Protein AF-A0A6V8LDQ4-F1 (afdb_monomer)

InterPro domains:
  IPR057746 Outer membrane channel protein CpnT-like, N-terminal domain [PF25547] (2-147)

Secondary structure (DSSP, 8-state):
-PPPPPP-TTSHHHHHHHH-SS--S--S-HHHHHHHHHHHHHHHHHHHHHHHHHHHHHHHHHHH--SHHHHHHHHHHHHHHHHHHHHHHHHHHHHHHHHHHHHHHHHHHHHHHHHHHHHHHHHHHHHTSTTHHHHHHHHHHHHHHHHHHHHHHHHHHHHTSSHHHHHHHHHHHHHHHHHHH-THHHHHHHHHHHHHHHHHHHTTTT----HHHHHHHHHHHHTTPPP-

Solvent-accessible surface area (backbone atoms only — not comparable to full-atom values): 12572 Å² total; per-residue (Å²): 128,88,75,86,71,72,89,54,95,71,53,53,56,63,47,19,58,73,63,35,97,60,90,72,66,79,89,71,55,44,68,61,33,42,52,50,16,50,51,31,39,52,51,17,49,55,40,40,62,52,22,60,61,43,45,57,48,28,60,49,37,43,72,78,33,74,50,74,65,30,47,51,53,25,51,54,42,43,51,53,28,50,51,30,47,52,51,19,52,51,31,37,56,49,15,52,51,37,39,52,51,23,50,50,49,51,52,49,54,50,51,52,43,50,55,47,60,67,44,39,61,56,43,52,58,35,51,74,39,94,78,17,61,63,58,37,52,53,49,29,40,53,50,30,52,54,50,41,53,53,50,53,56,47,55,55,47,65,74,67,42,89,45,82,73,47,50,58,50,51,54,46,53,53,47,58,53,25,73,75,73,43,79,74,56,53,65,52,54,52,46,56,65,45,43,76,68,42,60,83,67,42,72,83,71,80,62,90,75,48,72,63,58,53,48,50,52,41,52,41,61,75,67,60,64,82,78,131

Structure (mmCIF, N/CA/C/O backbone):
data_AF-A0A6V8LDQ4-F1
#
_entry.id   AF-A0A6V8LDQ4-F1
#
loop_
_atom_site.group_PDB
_atom_site.id
_atom_site.type_symbol
_atom_site.label_atom_id
_atom_site.label_alt_id
_atom_site.label_comp_id
_atom_site.label_asym_id
_atom_site.label_entity_id
_atom_site.label_seq_id
_atom_site.pdbx_PDB_ins_code
_atom_site.Cartn_x
_atom_site.Cartn_y
_atom_site.Cartn_z
_atom_site.occupancy
_atom_site.B_iso_or_equiv
_atom_site.auth_seq_id
_atom_site.auth_comp_id
_atom_site.auth_asym_id
_atom_site.auth_atom_id
_atom_site.pdbx_PDB_model_num
ATOM 1 N N . MET A 1 1 ? -1.109 -13.386 -12.493 1.00 47.66 1 MET A N 1
ATOM 2 C CA . MET A 1 1 ? -1.078 -13.031 -13.929 1.00 47.66 1 MET A CA 1
ATOM 3 C C . MET A 1 1 ? 0.273 -12.408 -14.195 1.00 47.66 1 MET A C 1
ATOM 5 O O . MET A 1 1 ? 0.716 -11.651 -13.342 1.00 47.66 1 MET A O 1
ATOM 9 N N . ALA A 1 2 ? 0.923 -12.753 -15.308 1.00 60.41 2 ALA A N 1
ATOM 10 C CA . ALA A 1 2 ? 2.159 -12.085 -15.704 1.00 60.41 2 ALA A CA 1
ATOM 11 C C . ALA A 1 2 ? 1.871 -10.594 -15.919 1.00 60.41 2 ALA A C 1
ATOM 13 O O . ALA A 1 2 ? 0.861 -10.245 -16.534 1.00 60.41 2 ALA A O 1
ATOM 14 N N . ILE A 1 3 ? 2.716 -9.735 -15.359 1.00 68.06 3 ILE A N 1
ATOM 15 C CA . ILE A 1 3 ? 2.607 -8.290 -15.533 1.00 68.06 3 ILE A CA 1
ATOM 16 C C . ILE A 1 3 ? 3.137 -7.976 -16.933 1.00 68.06 3 ILE A C 1
ATOM 18 O O . ILE A 1 3 ? 4.260 -8.375 -17.237 1.00 68.06 3 ILE A O 1
ATOM 22 N N . PRO A 1 4 ? 2.355 -7.312 -17.799 1.00 74.00 4 PRO A N 1
ATOM 23 C CA . PRO A 1 4 ? 2.796 -7.033 -19.154 1.00 74.00 4 PRO A CA 1
ATOM 24 C C . PRO A 1 4 ? 3.989 -6.078 -19.126 1.00 74.00 4 PRO A C 1
ATOM 26 O O . PRO A 1 4 ? 3.895 -4.968 -18.609 1.00 74.00 4 PRO A O 1
ATOM 29 N N . GLU A 1 5 ? 5.105 -6.530 -19.684 1.00 79.62 5 GLU A N 1
ATOM 30 C CA . GLU A 1 5 ? 6.294 -5.715 -19.911 1.00 79.62 5 GLU A CA 1
ATOM 31 C C . GLU A 1 5 ? 6.075 -4.707 -21.056 1.00 79.62 5 GLU A C 1
ATOM 33 O O . GLU A 1 5 ? 5.134 -4.851 -21.851 1.00 79.62 5 GLU A O 1
ATOM 38 N N . PRO A 1 6 ? 6.935 -3.678 -21.177 1.00 75.69 6 PRO A N 1
ATOM 39 C CA . PRO A 1 6 ? 6.893 -2.738 -22.287 1.00 75.69 6 PRO A CA 1
ATOM 40 C C . PRO A 1 6 ? 6.980 -3.454 -23.636 1.00 75.69 6 PRO A C 1
ATOM 42 O O . PRO A 1 6 ? 7.774 -4.374 -23.829 1.00 75.69 6 PRO A O 1
ATOM 45 N N . VAL A 1 7 ? 6.187 -2.999 -24.608 1.00 74.81 7 VAL A N 1
ATOM 46 C CA . VAL A 1 7 ? 6.275 -3.513 -25.979 1.00 74.81 7 VAL A CA 1
ATOM 47 C C . VAL A 1 7 ? 7.635 -3.118 -26.558 1.00 74.81 7 VAL A C 1
ATOM 49 O O . VAL A 1 7 ? 7.925 -1.930 -26.692 1.00 74.81 7 VAL A O 1
ATOM 52 N N . ASP A 1 8 ? 8.448 -4.107 -26.932 1.00 72.00 8 ASP A N 1
ATOM 53 C CA . ASP A 1 8 ? 9.807 -3.895 -27.437 1.00 72.00 8 ASP A CA 1
ATOM 54 C C . ASP A 1 8 ? 9.983 -4.373 -28.885 1.00 72.00 8 ASP A C 1
ATOM 56 O O . ASP A 1 8 ? 10.578 -5.419 -29.148 1.00 72.00 8 ASP A O 1
ATOM 60 N N . PRO A 1 9 ? 9.490 -3.609 -29.872 1.00 72.69 9 PRO A N 1
ATOM 61 C CA . PRO A 1 9 ? 9.694 -3.944 -31.278 1.00 72.69 9 PRO A CA 1
ATOM 62 C C . PRO A 1 9 ? 11.158 -3.768 -31.724 1.00 72.69 9 PRO A C 1
ATOM 64 O O . PRO A 1 9 ? 11.519 -4.210 -32.812 1.00 72.69 9 PRO A O 1
ATOM 67 N N . SER A 1 10 ? 11.993 -3.104 -30.916 1.00 72.12 10 SER A N 1
ATOM 68 C CA . SER A 1 10 ? 13.385 -2.764 -31.233 1.00 72.12 10 SER A CA 1
ATOM 69 C C . SER A 1 10 ? 14.429 -3.719 -30.651 1.00 72.12 10 SER A C 1
ATOM 71 O O . SER A 1 10 ? 15.580 -3.665 -31.077 1.00 72.12 10 SER A O 1
ATOM 73 N N . GLY A 1 11 ? 14.064 -4.565 -29.685 1.00 81.00 11 GLY A N 1
ATOM 74 C CA . GLY A 1 11 ? 15.014 -5.345 -28.881 1.00 81.00 11 GLY A CA 1
ATOM 75 C C . GLY A 1 11 ? 15.775 -4.515 -27.833 1.00 81.00 11 GLY A C 1
ATOM 76 O O . GLY A 1 11 ? 16.751 -4.998 -27.260 1.00 81.00 11 GLY A O 1
ATOM 77 N N . LEU A 1 12 ? 15.371 -3.259 -27.608 1.00 80.75 12 LEU A N 1
ATOM 78 C CA . LEU A 1 12 ? 16.004 -2.339 -26.663 1.00 80.75 12 LEU A CA 1
ATOM 79 C C . LEU A 1 12 ? 15.735 -2.763 -25.217 1.00 80.75 12 LEU A C 1
ATOM 81 O O . LEU A 1 12 ? 16.653 -2.760 -24.405 1.00 80.75 12 LEU A O 1
ATOM 85 N N . TRP A 1 13 ? 14.494 -3.122 -24.893 1.00 85.19 13 TRP A N 1
ATOM 86 C CA . TRP A 1 13 ? 14.106 -3.549 -23.549 1.00 85.19 13 TRP A CA 1
ATOM 87 C C . TRP A 1 13 ? 14.815 -4.840 -23.156 1.00 85.19 13 TRP A C 1
ATOM 89 O O . TRP A 1 13 ? 15.426 -4.890 -22.092 1.00 85.19 13 TRP A O 1
ATOM 99 N N . ALA A 1 14 ? 14.831 -5.837 -24.047 1.00 84.06 14 ALA A N 1
ATOM 100 C CA . ALA A 1 14 ? 15.549 -7.087 -23.801 1.00 84.06 14 ALA A CA 1
ATOM 101 C C . ALA A 1 14 ? 17.040 -6.838 -23.509 1.00 84.06 14 ALA A C 1
ATOM 103 O O . ALA A 1 14 ? 17.605 -7.435 -22.596 1.00 84.06 14 ALA A O 1
ATOM 104 N N . LEU A 1 15 ? 17.663 -5.910 -24.244 1.00 81.19 15 LEU A N 1
ATOM 105 C CA . LEU A 1 15 ? 19.060 -5.543 -24.032 1.00 81.19 15 LEU A CA 1
ATOM 106 C C . LEU A 1 15 ? 19.274 -4.733 -22.742 1.00 81.19 15 LEU A C 1
ATOM 108 O O . LEU A 1 15 ? 20.305 -4.887 -22.096 1.00 81.19 15 LEU A O 1
ATOM 112 N N . ILE A 1 16 ? 18.328 -3.872 -22.353 1.00 81.62 16 ILE A N 1
ATOM 113 C CA . ILE A 1 16 ? 18.375 -3.160 -21.067 1.00 81.62 16 ILE A CA 1
ATOM 114 C C . ILE A 1 16 ? 18.335 -4.164 -19.917 1.00 81.62 16 ILE A C 1
ATOM 116 O O . ILE A 1 16 ? 19.183 -4.071 -19.035 1.00 81.62 16 ILE A O 1
ATOM 120 N N . VAL A 1 17 ? 17.401 -5.120 -19.953 1.00 82.31 17 VAL A N 1
ATOM 121 C CA . VAL A 1 17 ? 17.249 -6.154 -18.919 1.00 82.31 17 VAL A CA 1
ATOM 122 C C . VAL A 1 17 ? 18.517 -7.005 -18.811 1.00 82.31 17 VAL A C 1
ATOM 124 O O . VAL A 1 17 ? 19.055 -7.139 -17.717 1.00 82.31 17 VAL A O 1
ATOM 127 N N . ASP A 1 18 ? 19.047 -7.495 -19.937 1.00 81.25 18 ASP A N 1
ATOM 128 C CA . ASP A 1 18 ? 20.270 -8.318 -19.978 1.00 81.25 18 ASP A CA 1
ATOM 129 C C . ASP A 1 18 ? 21.515 -7.578 -19.457 1.00 81.25 18 ASP A C 1
ATOM 131 O O . ASP A 1 18 ? 22.379 -8.154 -18.797 1.00 81.25 18 ASP A O 1
ATOM 135 N N . LEU A 1 19 ? 21.614 -6.273 -19.728 1.00 76.12 19 LEU A N 1
ATOM 136 C CA . LEU A 1 19 ? 22.763 -5.458 -19.325 1.00 76.12 19 LEU A CA 1
ATOM 137 C C . LEU A 1 19 ? 22.612 -4.808 -17.947 1.00 76.12 19 LEU A C 1
ATOM 139 O O . LEU A 1 19 ? 23.580 -4.215 -17.453 1.00 76.12 19 LEU A O 1
ATOM 143 N N . SER A 1 20 ? 21.423 -4.863 -17.353 1.00 71.50 20 SER A N 1
ATOM 144 C CA . SER A 1 20 ? 21.150 -4.300 -16.037 1.00 71.50 20 SER A CA 1
ATOM 145 C C . SER A 1 20 ? 21.439 -5.309 -14.932 1.00 71.50 20 SER A C 1
ATOM 147 O O . SER A 1 20 ? 21.019 -6.455 -15.000 1.00 71.50 20 SER A O 1
ATOM 149 N N . ALA A 1 21 ? 22.137 -4.867 -13.886 1.00 62.59 21 ALA A N 1
ATOM 150 C CA . ALA A 1 21 ? 22.364 -5.665 -12.679 1.00 62.59 21 ALA A CA 1
ATOM 151 C C . ALA A 1 21 ? 21.197 -5.581 -11.675 1.00 62.59 21 ALA A C 1
ATOM 153 O O . ALA A 1 21 ? 21.274 -6.170 -10.604 1.00 62.59 21 ALA A O 1
ATOM 154 N N . HIS A 1 22 ? 20.147 -4.819 -11.996 1.00 60.28 22 HIS A N 1
ATOM 155 C CA . HIS A 1 22 ? 19.041 -4.505 -11.095 1.00 60.28 22 HIS A CA 1
ATOM 156 C C . HIS A 1 22 ? 17.709 -4.898 -11.726 1.00 60.28 22 HIS A C 1
ATOM 158 O O . HIS A 1 22 ? 17.532 -4.786 -12.939 1.00 60.28 22 HIS A O 1
ATOM 164 N N . THR A 1 23 ? 16.744 -5.277 -10.892 1.00 66.88 23 THR A N 1
ATOM 165 C CA . THR A 1 23 ? 15.352 -5.473 -11.301 1.00 66.88 23 THR A CA 1
ATOM 166 C C . THR A 1 23 ? 14.736 -4.120 -11.674 1.00 66.88 23 THR A C 1
ATOM 168 O O . THR A 1 23 ? 14.329 -3.345 -10.813 1.00 66.88 23 THR A O 1
ATOM 171 N N . ILE A 1 24 ? 14.710 -3.803 -12.974 1.00 75.56 24 ILE A N 1
ATOM 172 C CA . ILE A 1 24 ? 14.198 -2.519 -13.492 1.00 75.56 24 ILE A CA 1
ATOM 173 C C . ILE A 1 24 ? 12.666 -2.516 -13.611 1.00 75.56 24 ILE A C 1
ATOM 175 O O . ILE A 1 24 ? 12.032 -1.465 -13.577 1.00 75.56 24 ILE A O 1
ATOM 179 N N . TRP A 1 25 ? 12.032 -3.672 -13.773 1.00 77.50 25 TRP A N 1
ATOM 180 C CA . TRP A 1 25 ? 10.577 -3.731 -13.856 1.00 77.50 25 TRP A CA 1
ATOM 181 C C . TRP A 1 25 ? 9.974 -3.976 -12.473 1.00 77.50 25 TRP A C 1
ATOM 183 O O . TRP A 1 25 ? 10.401 -4.924 -11.816 1.00 77.50 25 TRP A O 1
ATOM 193 N N . PRO A 1 26 ? 8.985 -3.181 -12.017 1.00 77.12 26 PRO A N 1
ATOM 194 C CA . PRO A 1 26 ? 8.330 -3.451 -10.744 1.00 77.12 26 PRO A CA 1
ATOM 195 C C . PRO A 1 26 ? 7.763 -4.884 -10.719 1.00 77.12 26 PRO A C 1
ATOM 197 O O . PRO A 1 26 ? 6.984 -5.229 -11.618 1.00 77.12 26 PRO A O 1
ATOM 200 N N . PRO A 1 27 ? 8.129 -5.713 -9.720 1.00 73.69 27 PRO A N 1
ATOM 201 C CA . PRO A 1 27 ? 7.714 -7.116 -9.659 1.00 73.69 27 PRO A CA 1
ATOM 202 C C . PRO A 1 27 ? 6.236 -7.262 -9.284 1.00 73.69 27 PRO A C 1
ATOM 204 O O . PRO A 1 27 ? 5.607 -8.277 -9.581 1.00 73.69 27 PRO A O 1
ATOM 207 N N . ASP A 1 28 ? 5.671 -6.228 -8.660 1.00 77.56 28 ASP A N 1
ATOM 208 C CA . ASP A 1 28 ? 4.320 -6.237 -8.128 1.00 77.56 28 ASP A CA 1
ATOM 209 C C . ASP A 1 28 ? 3.263 -5.806 -9.148 1.00 77.56 28 ASP A C 1
ATOM 211 O O . ASP A 1 28 ? 3.454 -4.947 -10.023 1.00 77.56 28 ASP A O 1
ATOM 215 N N . ASN A 1 29 ? 2.094 -6.429 -9.014 1.00 83.19 29 ASN A N 1
ATOM 216 C CA . ASN A 1 29 ? 0.919 -6.134 -9.816 1.00 83.19 29 ASN A CA 1
ATOM 217 C C . ASN A 1 29 ? 0.083 -5.049 -9.119 1.00 83.19 29 ASN A C 1
ATOM 219 O O . ASN A 1 29 ? -0.423 -5.254 -8.017 1.00 83.19 29 ASN A O 1
ATOM 223 N N . GLU A 1 30 ? -0.083 -3.912 -9.786 1.00 86.31 30 GLU A N 1
ATOM 224 C CA . GLU A 1 30 ? -0.802 -2.738 -9.300 1.00 86.31 30 GLU A CA 1
ATOM 225 C C . GLU A 1 30 ? -2.264 -3.042 -8.962 1.00 86.31 30 GLU A C 1
ATOM 227 O O . GLU A 1 30 ? -2.754 -2.586 -7.931 1.00 86.31 30 GLU A O 1
ATOM 232 N N . ASP A 1 31 ? -2.941 -3.875 -9.758 1.00 86.69 31 ASP A N 1
ATOM 233 C CA . ASP A 1 31 ? -4.338 -4.239 -9.522 1.00 86.69 31 ASP A CA 1
ATOM 234 C C . ASP A 1 31 ? -4.463 -5.024 -8.216 1.00 86.69 31 ASP A C 1
ATOM 236 O O . ASP A 1 31 ? -5.348 -4.748 -7.409 1.00 86.69 31 ASP A O 1
ATOM 240 N N . ARG A 1 32 ? -3.528 -5.948 -7.952 1.00 85.75 32 ARG A N 1
ATOM 241 C CA . ARG A 1 32 ? -3.476 -6.701 -6.685 1.00 85.75 32 ARG A CA 1
ATOM 242 C C . ARG A 1 32 ? -3.207 -5.801 -5.487 1.00 85.75 32 ARG A C 1
ATOM 244 O O . ARG A 1 32 ? -3.786 -6.012 -4.424 1.00 85.75 32 ARG A O 1
ATOM 251 N N . VAL A 1 33 ? -2.354 -4.796 -5.655 1.00 85.31 33 VAL A N 1
ATOM 252 C CA . VAL A 1 33 ? -2.080 -3.801 -4.612 1.00 85.31 33 VAL A CA 1
ATOM 253 C C . VAL A 1 33 ? -3.332 -2.960 -4.333 1.00 85.31 33 VAL A C 1
ATOM 255 O O . VAL A 1 33 ? -3.694 -2.765 -3.173 1.00 85.31 33 VAL A O 1
ATOM 258 N N . PHE A 1 34 ? -4.065 -2.524 -5.360 1.00 90.12 34 PHE A N 1
ATOM 259 C CA . PHE A 1 34 ? -5.326 -1.802 -5.167 1.00 90.12 34 PHE A CA 1
ATOM 260 C C . PHE A 1 34 ? -6.434 -2.678 -4.568 1.00 90.12 34 PHE A C 1
ATOM 262 O O . PHE A 1 34 ? -7.174 -2.210 -3.700 1.00 90.12 34 PHE A O 1
ATOM 269 N N . GLU A 1 35 ? -6.535 -3.947 -4.971 1.00 90.69 35 GLU A N 1
ATOM 270 C CA . GLU A 1 35 ? -7.417 -4.933 -4.334 1.00 90.69 35 GLU A CA 1
ATOM 271 C C . GLU A 1 35 ? -7.108 -5.059 -2.836 1.00 90.69 35 GLU A C 1
ATOM 273 O O . GLU A 1 35 ? -8.028 -5.033 -2.016 1.00 90.69 35 GLU A O 1
ATOM 278 N N . LEU A 1 36 ? -5.824 -5.119 -2.468 1.00 88.31 36 LEU A N 1
ATOM 279 C CA . LEU A 1 36 ? -5.392 -5.176 -1.073 1.00 88.31 36 LEU A CA 1
ATOM 280 C C . LEU A 1 36 ? -5.756 -3.901 -0.295 1.00 88.31 36 LEU A C 1
ATOM 282 O O . LEU A 1 36 ? -6.260 -3.995 0.824 1.00 88.31 36 LEU A O 1
ATOM 286 N N . ALA A 1 37 ? -5.553 -2.716 -0.878 1.00 88.38 37 ALA A N 1
ATOM 287 C CA . ALA A 1 37 ? -5.966 -1.454 -0.260 1.00 88.38 37 ALA A CA 1
ATOM 288 C C . ALA A 1 37 ? -7.480 -1.428 0.015 1.00 88.38 37 ALA A C 1
ATOM 290 O O . ALA A 1 37 ? -7.918 -1.035 1.095 1.00 88.38 37 ALA A O 1
ATOM 291 N N . ASN A 1 38 ? -8.285 -1.896 -0.942 1.00 93.94 38 ASN A N 1
ATOM 292 C CA . ASN A 1 38 ? -9.737 -1.972 -0.785 1.00 93.94 38 ASN A CA 1
ATOM 293 C C . ASN A 1 38 ? -10.150 -2.998 0.279 1.00 93.94 38 ASN A C 1
ATOM 295 O O . ASN A 1 38 ? -11.101 -2.756 1.019 1.00 93.94 38 ASN A O 1
ATOM 299 N N . ALA A 1 39 ? -9.435 -4.122 0.388 1.00 92.00 39 ALA A N 1
ATOM 300 C CA . ALA A 1 39 ? -9.684 -5.115 1.428 1.00 92.00 39 ALA A CA 1
ATOM 301 C C . ALA A 1 39 ? -9.429 -4.547 2.835 1.00 92.00 39 ALA A C 1
ATOM 303 O O . ALA A 1 39 ? -10.241 -4.769 3.734 1.00 92.00 39 ALA A O 1
ATOM 304 N N . TRP A 1 40 ? -8.356 -3.767 3.018 1.00 90.88 40 TRP A N 1
ATOM 305 C CA . TRP A 1 40 ? -8.076 -3.079 4.283 1.00 90.88 40 TRP A CA 1
ATOM 306 C C . TRP A 1 40 ? -9.157 -2.066 4.659 1.00 90.88 40 TRP A C 1
ATOM 308 O O . TRP A 1 40 ? -9.607 -2.053 5.804 1.00 90.88 40 TRP A O 1
ATOM 318 N N . ASP A 1 41 ? -9.611 -1.259 3.702 1.00 95.50 41 ASP A N 1
ATOM 319 C CA . ASP A 1 41 ? -10.665 -0.266 3.933 1.00 95.50 41 ASP A CA 1
ATOM 320 C C . ASP A 1 41 ? -12.030 -0.917 4.236 1.00 95.50 41 ASP A C 1
ATOM 322 O O . ASP A 1 41 ? -12.759 -0.498 5.144 1.00 95.50 41 ASP A O 1
ATOM 326 N N . ALA A 1 42 ? -12.355 -2.012 3.541 1.00 94.38 42 ALA A N 1
ATOM 327 C CA . ALA A 1 42 ? -13.549 -2.804 3.821 1.00 94.38 42 ALA A CA 1
ATOM 328 C C . ALA A 1 42 ? -13.505 -3.404 5.234 1.00 94.38 42 ALA A C 1
ATOM 330 O O . ALA A 1 42 ? -14.476 -3.303 5.985 1.00 94.38 42 ALA A O 1
ATOM 331 N N . ALA A 1 43 ? -12.366 -3.974 5.628 1.00 90.38 43 ALA A N 1
ATOM 332 C CA . ALA A 1 43 ? -12.190 -4.530 6.961 1.00 90.38 43 ALA A CA 1
ATOM 333 C C . ALA A 1 4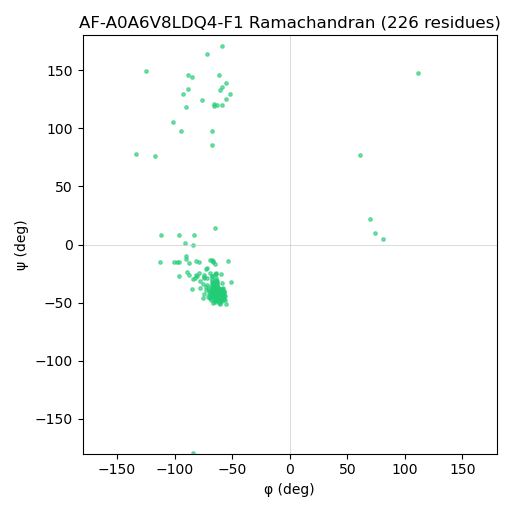3 ? -12.233 -3.432 8.047 1.00 90.38 43 ALA A C 1
ATOM 335 O O . ALA A 1 43 ? -12.861 -3.634 9.086 1.00 90.38 43 ALA A O 1
ATOM 336 N N . ALA A 1 44 ? -11.679 -2.242 7.785 1.00 94.00 44 ALA A N 1
ATOM 337 C CA . ALA A 1 44 ? -11.797 -1.085 8.676 1.00 94.00 44 ALA A CA 1
ATOM 338 C C . ALA A 1 44 ? -13.259 -0.675 8.899 1.00 94.00 44 ALA A C 1
ATOM 340 O O . ALA A 1 44 ? -13.670 -0.365 10.017 1.00 94.00 44 ALA A O 1
ATOM 341 N N . THR A 1 45 ? -14.059 -0.698 7.832 1.00 96.31 45 THR A N 1
ATOM 342 C CA . THR A 1 45 ? -15.496 -0.409 7.899 1.00 96.31 45 THR A CA 1
ATOM 343 C C . THR A 1 45 ? -16.227 -1.439 8.755 1.00 96.31 45 THR A C 1
ATOM 345 O O . THR A 1 45 ? -16.998 -1.056 9.627 1.00 96.31 45 THR A O 1
ATOM 348 N N . MET A 1 46 ? -15.923 -2.731 8.598 1.00 93.38 46 MET A N 1
ATOM 349 C CA . MET A 1 46 ? -16.522 -3.785 9.427 1.00 93.38 46 MET A CA 1
ATOM 350 C C . MET A 1 46 ? -16.199 -3.623 10.921 1.00 93.38 46 MET A C 1
ATOM 352 O O . MET A 1 46 ? -17.070 -3.848 11.763 1.00 93.38 46 MET A O 1
ATOM 356 N N . VAL A 1 47 ? -14.965 -3.229 11.258 1.00 91.81 47 VAL A N 1
ATOM 357 C CA . VAL A 1 47 ? -14.556 -2.967 12.649 1.00 91.81 47 VAL A CA 1
ATOM 358 C C . VAL A 1 47 ? -15.279 -1.740 13.213 1.00 91.81 47 VAL A C 1
ATOM 360 O O . VAL A 1 47 ? -15.808 -1.799 14.325 1.00 91.81 47 VAL A O 1
ATOM 363 N N . GLU A 1 48 ? -15.367 -0.649 12.447 1.00 94.19 48 GLU A N 1
ATOM 364 C CA . GLU A 1 48 ? -16.104 0.551 12.866 1.00 94.19 48 GLU A CA 1
ATOM 365 C C . GLU A 1 48 ? -17.603 0.258 13.043 1.00 94.19 48 GLU A C 1
ATOM 367 O O . GLU A 1 48 ? -18.209 0.684 14.025 1.00 94.19 48 GLU A O 1
ATOM 372 N N . ASP A 1 49 ? -18.207 -0.528 12.151 1.00 94.00 49 ASP A N 1
ATOM 373 C CA . ASP A 1 49 ? -19.625 -0.890 12.226 1.00 94.00 49 ASP A CA 1
ATOM 374 C C . ASP A 1 49 ? -19.949 -1.718 13.483 1.00 94.00 49 ASP A C 1
ATOM 376 O O . ASP A 1 49 ? -21.055 -1.625 14.026 1.00 94.00 49 ASP A O 1
ATOM 380 N N . ALA A 1 50 ? -18.985 -2.487 14.004 1.00 93.19 50 ALA A N 1
ATOM 381 C CA . ALA A 1 50 ? -19.135 -3.240 15.251 1.00 93.19 50 ALA A CA 1
ATOM 382 C C . ALA A 1 50 ? -19.133 -2.347 16.510 1.00 93.19 50 ALA A C 1
ATOM 384 O O . ALA A 1 50 ? -19.670 -2.741 17.554 1.00 93.19 50 ALA A O 1
ATOM 385 N N . ARG A 1 51 ? -18.603 -1.120 16.420 1.00 93.19 51 ARG A N 1
ATOM 386 C CA . ARG A 1 51 ? -18.495 -0.179 17.545 1.00 93.19 51 ARG A CA 1
ATOM 387 C C . ARG A 1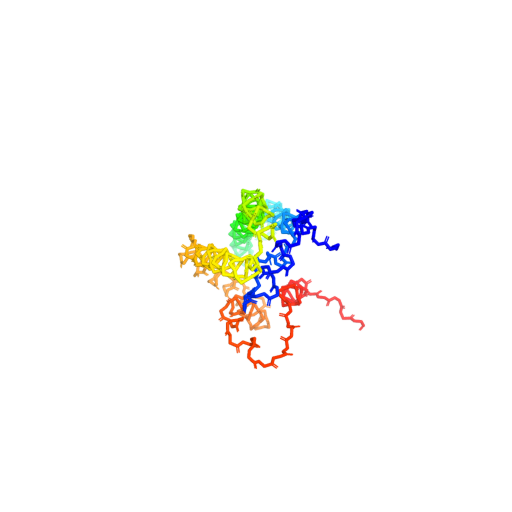 51 ? -19.851 0.275 18.074 1.00 93.19 51 ARG A C 1
ATOM 389 O O . ARG A 1 51 ? -20.082 0.270 19.284 1.00 93.19 51 ARG A O 1
ATOM 396 N N . ALA A 1 52 ? -20.763 0.684 17.192 1.00 92.62 52 ALA A N 1
ATOM 397 C CA . ALA A 1 52 ? -22.050 1.246 17.610 1.00 92.62 52 ALA A CA 1
ATOM 398 C C . ALA A 1 52 ? -22.945 0.226 18.353 1.00 92.62 52 ALA A C 1
ATOM 400 O O . ALA A 1 52 ? -23.467 0.567 19.422 1.00 92.62 52 ALA A O 1
ATOM 401 N N . PRO A 1 53 ? -23.097 -1.031 17.883 1.00 94.31 53 PRO A N 1
ATOM 402 C CA . PRO A 1 53 ? -23.782 -2.080 18.635 1.00 94.31 53 PRO A CA 1
ATOM 403 C C . PRO A 1 53 ? -23.145 -2.367 19.996 1.00 94.31 53 PRO A C 1
ATOM 405 O O . PRO A 1 53 ? -23.878 -2.591 20.965 1.00 94.31 53 PRO A O 1
ATOM 408 N N . LEU A 1 54 ? -21.809 -2.337 20.083 1.00 92.56 54 LEU A N 1
ATOM 409 C CA . LEU A 1 54 ? -21.081 -2.558 21.331 1.00 92.56 54 LEU A CA 1
ATOM 410 C C . LEU A 1 54 ? -21.369 -1.442 22.344 1.00 92.56 54 LEU A C 1
ATOM 412 O O . LEU A 1 54 ? -21.791 -1.738 23.463 1.00 92.56 54 LEU A O 1
ATOM 416 N N . LEU A 1 55 ? -21.267 -0.171 21.939 1.00 94.25 55 LEU A N 1
ATOM 417 C CA . LEU A 1 55 ? -21.625 0.978 22.785 1.00 94.25 55 LEU A CA 1
ATOM 418 C C . LEU A 1 55 ? -23.082 0.906 23.261 1.00 94.25 55 LEU A C 1
ATOM 420 O O . LEU A 1 55 ? -23.370 1.077 24.448 1.00 94.25 55 LEU A O 1
ATOM 424 N N . ALA A 1 56 ? -24.008 0.588 22.353 1.00 94.81 56 ALA A N 1
ATOM 425 C CA . ALA A 1 56 ? -25.417 0.426 22.698 1.00 94.81 56 ALA A CA 1
ATOM 426 C C . ALA A 1 56 ? -25.649 -0.732 23.686 1.00 94.81 56 ALA A C 1
ATOM 428 O O . ALA A 1 56 ? -26.539 -0.650 24.537 1.00 94.81 56 ALA A O 1
ATOM 429 N N . ALA A 1 57 ? -24.862 -1.810 23.597 1.00 94.00 57 ALA A N 1
ATOM 430 C CA . ALA A 1 57 ? -24.923 -2.916 24.545 1.00 94.00 57 ALA A CA 1
ATOM 431 C C . ALA A 1 57 ? -24.477 -2.492 25.949 1.00 94.00 57 ALA A C 1
ATOM 433 O O . ALA A 1 57 ? -25.160 -2.842 26.912 1.00 94.00 57 ALA A O 1
ATOM 434 N N . GLN A 1 58 ? -23.424 -1.680 26.074 1.00 94.38 58 GLN A N 1
ATOM 435 C CA . GLN A 1 58 ? -22.938 -1.238 27.388 1.00 94.38 58 GLN A CA 1
ATOM 436 C C . GLN A 1 58 ? -23.936 -0.340 28.129 1.00 94.38 58 GLN A C 1
ATOM 438 O O . GLN A 1 58 ? -24.117 -0.484 29.338 1.00 94.38 58 GLN A O 1
ATOM 443 N N . VAL A 1 59 ? -24.687 0.507 27.415 1.00 93.12 59 VAL A N 1
ATOM 444 C CA . VAL A 1 59 ? -25.785 1.288 28.022 1.00 93.12 59 VAL A CA 1
ATOM 445 C C . VAL A 1 59 ? -26.862 0.368 28.616 1.00 93.12 59 VAL A C 1
ATOM 447 O O . VAL A 1 59 ? -27.384 0.626 29.703 1.00 93.12 59 VAL A O 1
ATOM 450 N N . ARG A 1 60 ? -27.174 -0.748 27.941 1.00 95.56 60 ARG A N 1
ATOM 451 C CA . ARG A 1 60 ? -28.132 -1.740 28.456 1.00 95.56 60 ARG A CA 1
ATOM 452 C C . ARG A 1 60 ? -27.597 -2.475 29.684 1.00 95.56 60 ARG A C 1
ATOM 454 O O . ARG A 1 60 ? -28.388 -2.746 30.587 1.00 95.56 60 ARG A O 1
ATOM 461 N N . VAL A 1 61 ? -26.290 -2.753 29.750 1.00 94.31 61 VAL A N 1
ATOM 462 C CA . VAL A 1 61 ? -25.661 -3.376 30.930 1.00 94.31 61 VAL A CA 1
ATOM 463 C C . VAL A 1 61 ? -25.904 -2.532 32.174 1.00 94.31 61 VAL A C 1
ATOM 465 O O . VAL A 1 61 ? -26.387 -3.069 33.162 1.00 94.31 61 VAL A O 1
ATOM 468 N N . LEU A 1 62 ? -25.691 -1.216 32.107 1.00 92.00 62 LE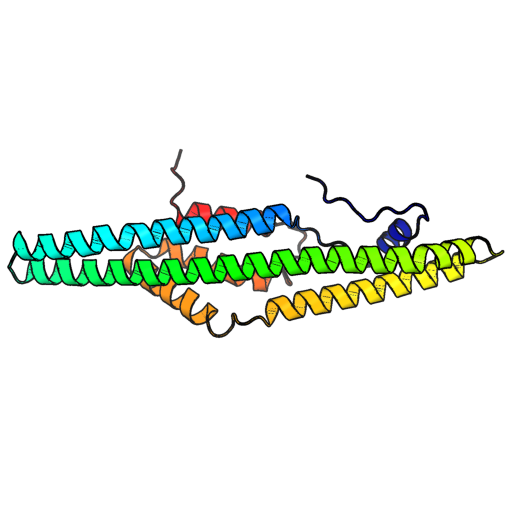U A N 1
ATOM 469 C CA . LEU A 1 62 ? -25.921 -0.318 33.250 1.00 92.00 62 LEU A CA 1
ATOM 470 C C . LEU A 1 62 ? -27.374 -0.326 33.750 1.00 92.00 62 LEU A C 1
ATOM 472 O O . LEU A 1 62 ? -27.635 -0.032 34.914 1.00 92.00 62 LEU A O 1
ATOM 476 N N . THR A 1 63 ? -28.324 -0.666 32.877 1.00 95.44 63 THR A N 1
ATOM 477 C CA . THR A 1 63 ? -29.748 -0.740 33.232 1.00 95.44 63 THR A CA 1
ATOM 478 C C . THR A 1 63 ? -30.111 -2.100 33.837 1.00 95.44 63 THR A C 1
ATOM 480 O O . THR A 1 63 ? -30.922 -2.173 34.757 1.00 95.44 63 THR A O 1
ATOM 483 N N . ALA A 1 64 ? -29.525 -3.183 33.318 1.00 97.56 64 ALA A N 1
ATOM 484 C CA . ALA A 1 64 ? -29.795 -4.553 33.758 1.00 97.56 64 ALA A CA 1
ATOM 485 C C . ALA A 1 64 ? -28.978 -4.961 34.996 1.00 97.56 64 ALA A C 1
ATOM 487 O O . ALA A 1 64 ? -29.433 -5.784 35.790 1.00 97.56 64 ALA A O 1
ATOM 488 N N . TRP A 1 65 ? -27.788 -4.384 35.159 1.00 97.56 65 TRP A N 1
ATOM 489 C CA . TRP A 1 65 ? -26.828 -4.689 36.213 1.00 97.56 65 TRP A CA 1
ATOM 490 C C . TRP A 1 65 ? -26.295 -3.383 36.835 1.00 97.56 65 TRP A C 1
ATOM 492 O O . TRP A 1 65 ? -25.202 -2.929 36.504 1.00 97.56 65 TRP A O 1
ATOM 502 N N . PRO A 1 66 ? -27.076 -2.732 37.717 1.00 96.56 66 PRO A N 1
ATOM 503 C CA . PRO A 1 66 ? -26.799 -1.368 38.179 1.00 96.56 66 PRO A CA 1
ATOM 504 C C . PRO A 1 66 ? -25.776 -1.276 39.326 1.00 96.56 66 PRO A C 1
ATOM 506 O O . PRO A 1 66 ? -25.627 -0.213 39.929 1.00 96.56 66 PRO A O 1
ATOM 509 N N . ASP A 1 67 ? -25.115 -2.375 39.691 1.00 97.81 67 ASP A N 1
ATOM 510 C CA . ASP A 1 67 ? -24.131 -2.371 40.773 1.00 97.81 67 ASP A CA 1
ATOM 511 C C . ASP A 1 67 ? -22.738 -1.921 40.292 1.00 97.81 67 ASP A C 1
ATOM 513 O O . ASP A 1 67 ? -22.512 -1.585 39.126 1.00 97.81 67 ASP A O 1
ATOM 517 N N . THR A 1 68 ? -21.774 -1.897 41.213 1.00 97.25 68 THR A N 1
ATOM 518 C CA . THR A 1 68 ? -20.397 -1.490 40.909 1.00 97.25 68 THR A CA 1
ATOM 519 C C . THR A 1 68 ? -19.702 -2.409 39.906 1.00 97.25 68 THR A C 1
ATOM 521 O O . THR A 1 68 ? -18.850 -1.937 39.156 1.00 97.25 68 THR A O 1
ATOM 524 N N . ALA A 1 69 ? -20.038 -3.701 39.880 1.00 95.25 69 ALA A N 1
ATOM 525 C CA . ALA A 1 69 ? -19.437 -4.652 38.950 1.00 95.25 69 ALA A CA 1
ATOM 526 C C . ALA A 1 69 ? -19.990 -4.450 37.533 1.00 95.25 69 ALA A C 1
ATOM 528 O O . ALA A 1 69 ? -19.215 -4.393 36.577 1.00 95.25 69 ALA A O 1
ATOM 529 N N . GLY A 1 70 ? -21.301 -4.234 37.399 1.00 96.38 70 GLY A N 1
ATOM 530 C CA . GLY A 1 70 ? -21.918 -3.871 36.123 1.00 96.38 70 GLY A CA 1
ATOM 531 C C . GLY A 1 70 ? -21.400 -2.539 35.571 1.00 96.38 70 GLY A C 1
ATOM 532 O O . GLY A 1 70 ? -21.139 -2.432 34.372 1.00 96.38 70 GLY A O 1
ATOM 533 N N . ALA A 1 71 ? -21.147 -1.552 36.439 1.00 95.75 71 ALA A N 1
ATOM 534 C CA . ALA A 1 71 ? -20.518 -0.290 36.044 1.00 95.75 71 ALA A CA 1
ATOM 535 C C . ALA A 1 71 ? -19.083 -0.472 35.514 1.00 95.75 71 ALA A C 1
ATOM 537 O O . ALA A 1 71 ? -18.728 0.117 34.492 1.00 95.75 71 ALA A O 1
ATOM 538 N N . GLN A 1 72 ? -18.268 -1.305 36.170 1.00 95.00 72 GLN A N 1
ATOM 539 C CA . GLN A 1 72 ? -16.914 -1.629 35.700 1.00 95.00 72 GLN A CA 1
ATOM 540 C C . GLN A 1 72 ? -16.941 -2.375 34.363 1.00 95.00 72 GLN A C 1
ATOM 542 O O . GLN A 1 72 ? -16.211 -2.007 33.446 1.00 95.00 72 GLN A O 1
ATOM 547 N N . PHE A 1 73 ? -17.822 -3.368 34.217 1.00 93.19 73 PHE A N 1
ATOM 548 C CA . PHE A 1 73 ? -17.988 -4.093 32.957 1.00 93.19 73 PHE A CA 1
ATOM 549 C C . PHE A 1 73 ? -18.376 -3.150 31.810 1.00 93.19 73 PHE A C 1
ATOM 551 O O . PHE A 1 73 ? -17.758 -3.185 30.747 1.00 93.19 73 PHE A O 1
ATOM 558 N N . ALA A 1 74 ? -19.355 -2.267 32.038 1.00 95.31 74 ALA A N 1
ATOM 559 C CA . ALA A 1 74 ? -19.778 -1.285 31.045 1.00 95.31 74 ALA A CA 1
ATOM 560 C C . ALA A 1 74 ? -18.648 -0.314 30.669 1.00 95.31 74 ALA A C 1
ATOM 562 O O . ALA A 1 74 ? -18.471 -0.022 29.489 1.00 95.31 74 ALA A O 1
ATOM 563 N N . SER A 1 75 ? -17.859 0.146 31.647 1.00 94.31 75 SER A N 1
ATOM 564 C CA . SER A 1 75 ? -16.682 0.992 31.406 1.00 94.31 75 SER A CA 1
ATOM 565 C C . SER A 1 75 ? -15.663 0.301 30.498 1.00 94.31 75 SER A C 1
ATOM 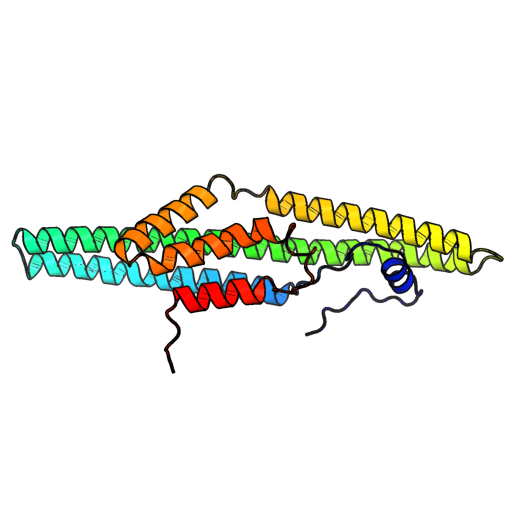567 O O . SER A 1 75 ? -15.235 0.891 29.509 1.00 94.31 75 SER A O 1
ATOM 569 N N . ASN A 1 76 ? -15.313 -0.955 30.787 1.00 90.31 76 ASN A N 1
ATOM 570 C CA . ASN A 1 76 ? -14.362 -1.717 29.971 1.00 90.31 76 ASN A CA 1
ATOM 571 C C . ASN A 1 76 ? -14.909 -1.960 28.558 1.00 90.31 76 ASN A C 1
ATOM 573 O O . ASN A 1 76 ? -14.185 -1.846 27.577 1.00 90.31 76 ASN A O 1
ATOM 577 N N . GLY A 1 77 ? -16.208 -2.239 28.429 1.00 91.62 77 GLY A N 1
ATOM 578 C CA . GLY A 1 77 ? -16.835 -2.401 27.120 1.00 91.62 77 GLY A CA 1
ATOM 579 C C . GLY A 1 77 ? -16.898 -1.107 26.297 1.00 91.62 77 GLY A C 1
ATOM 580 O O . GLY A 1 77 ? -16.875 -1.175 25.070 1.00 91.62 77 GLY A O 1
ATOM 581 N N . ILE A 1 78 ? -16.978 0.061 26.947 1.00 92.44 78 ILE A N 1
ATOM 582 C CA . ILE A 1 78 ? -16.872 1.365 26.274 1.00 92.44 78 ILE A CA 1
ATOM 583 C C . ILE A 1 78 ? -15.440 1.578 25.780 1.00 92.44 78 ILE A C 1
ATOM 585 O O . ILE A 1 78 ? -15.271 1.925 24.615 1.00 92.44 78 ILE A O 1
ATOM 589 N N . GLN A 1 79 ? -14.435 1.302 26.618 1.00 89.62 79 GLN A N 1
ATOM 590 C CA . GLN A 1 79 ? -13.021 1.382 26.226 1.00 89.62 79 GLN A CA 1
ATOM 591 C C . GLN A 1 79 ? -12.720 0.464 25.035 1.00 89.62 79 GLN A C 1
ATOM 593 O O . GLN A 1 79 ? -12.179 0.921 24.035 1.00 89.62 79 GLN A O 1
ATOM 598 N N . LEU A 1 80 ? -13.191 -0.787 25.070 1.00 87.94 80 LEU A N 1
ATOM 599 C CA . LEU A 1 80 ? -13.054 -1.720 23.948 1.00 87.94 80 LEU A CA 1
ATOM 600 C C . LEU A 1 80 ? -13.672 -1.170 22.650 1.00 87.94 80 LEU A C 1
ATOM 602 O O . LEU A 1 80 ? -13.106 -1.321 21.568 1.00 87.94 80 LEU A O 1
ATOM 606 N N . ALA A 1 81 ? -14.831 -0.514 22.740 1.00 88.81 81 ALA A N 1
ATOM 607 C CA . ALA A 1 81 ? -15.468 0.105 21.581 1.00 88.81 81 ALA A CA 1
ATOM 608 C C . ALA A 1 81 ? -14.673 1.306 21.039 1.00 88.81 81 ALA A C 1
ATOM 610 O O . ALA A 1 81 ? -14.677 1.552 19.833 1.00 88.81 81 ALA A O 1
ATOM 611 N N . GLU A 1 82 ? -13.996 2.063 21.901 1.00 88.19 82 GLU A N 1
ATOM 612 C CA . GLU A 1 82 ? -13.072 3.121 21.479 1.00 88.19 82 GLU A CA 1
ATOM 613 C C . GLU A 1 82 ? -11.855 2.530 20.757 1.00 88.19 82 GLU A C 1
ATOM 615 O O . GLU A 1 82 ? -11.550 2.979 19.650 1.00 88.19 82 GLU A O 1
ATOM 620 N N . SER A 1 83 ? -11.264 1.452 21.286 1.00 83.19 83 SER A N 1
ATOM 621 C CA . SER A 1 83 ? -10.160 0.727 20.639 1.00 83.19 83 SER A CA 1
ATOM 622 C C . SER A 1 83 ? -10.529 0.192 19.251 1.00 83.19 83 SER A C 1
ATOM 624 O O . SER A 1 83 ? -9.691 0.182 18.353 1.00 83.19 83 SER A O 1
ATOM 626 N N . TYR A 1 84 ? -11.790 -0.194 19.021 1.00 86.81 84 TYR A N 1
ATOM 627 C CA . TYR A 1 84 ? -12.259 -0.583 17.681 1.00 86.81 84 TYR A CA 1
ATOM 628 C C . TYR A 1 84 ? -12.201 0.594 16.700 1.00 86.81 84 TYR A C 1
ATOM 630 O O . TYR A 1 84 ? -11.794 0.419 15.553 1.00 86.81 84 TYR A O 1
ATOM 638 N N . GLY A 1 85 ? -12.560 1.801 17.145 1.00 85.31 85 GLY A N 1
ATOM 639 C CA . GLY A 1 85 ? -12.443 3.005 16.319 1.00 85.31 85 GLY A CA 1
ATOM 640 C C . GLY A 1 85 ? -10.987 3.344 15.982 1.00 85.31 85 GLY A C 1
ATOM 641 O O . GLY A 1 85 ? -10.677 3.710 14.847 1.00 85.31 85 GLY A O 1
ATOM 642 N N . GLU A 1 86 ? -10.074 3.176 16.939 1.00 86.50 86 GLU A N 1
ATOM 643 C CA . GLU A 1 86 ? -8.636 3.371 16.715 1.00 86.50 86 GLU A CA 1
ATOM 644 C C . GLU A 1 86 ? -8.063 2.338 15.737 1.00 86.50 86 GLU A C 1
ATOM 646 O O . GLU A 1 86 ? -7.351 2.703 14.797 1.00 86.50 86 GLU A O 1
ATOM 651 N N . LEU A 1 87 ? -8.435 1.064 15.893 1.00 85.62 87 LEU A N 1
ATOM 652 C CA . LEU A 1 87 ? -8.057 -0.002 14.968 1.00 85.62 87 LEU A CA 1
ATOM 653 C C . LEU A 1 87 ? -8.581 0.270 13.551 1.00 85.62 87 LEU A C 1
ATOM 655 O O . LEU A 1 87 ? -7.825 0.169 12.584 1.00 85.62 87 LEU A O 1
ATOM 659 N N . ALA A 1 88 ? -9.844 0.675 13.411 1.00 89.00 88 ALA A N 1
ATOM 660 C CA . ALA A 1 88 ? -10.411 1.037 12.116 1.00 89.00 88 ALA A CA 1
ATOM 661 C C . ALA A 1 88 ? -9.659 2.216 11.470 1.00 89.00 88 ALA A C 1
ATOM 663 O O . ALA A 1 88 ? -9.398 2.199 10.266 1.00 89.00 88 ALA A O 1
ATOM 664 N N . ALA A 1 89 ? -9.263 3.230 12.246 1.00 87.81 89 ALA A N 1
ATOM 665 C CA . ALA A 1 89 ? -8.453 4.340 11.740 1.00 87.81 89 ALA A CA 1
ATOM 666 C C . ALA A 1 89 ? -7.076 3.872 11.235 1.00 87.81 89 ALA A C 1
ATOM 668 O O . ALA A 1 89 ? -6.659 4.250 10.140 1.00 87.81 89 ALA A O 1
ATOM 669 N N . VAL A 1 90 ? -6.411 2.992 11.985 1.00 83.12 90 VAL A N 1
ATOM 670 C CA . VAL A 1 90 ? -5.136 2.373 11.593 1.00 83.12 90 VAL A CA 1
ATOM 671 C C . VAL A 1 90 ? -5.258 1.582 10.287 1.00 83.12 90 VAL A C 1
ATOM 673 O O . VAL A 1 90 ? -4.406 1.694 9.405 1.00 83.12 90 VAL A O 1
ATOM 676 N N . MET A 1 91 ? -6.323 0.795 10.137 1.00 85.19 91 MET A N 1
ATOM 677 C CA . MET A 1 91 ? -6.558 0.004 8.927 1.00 85.19 91 MET A CA 1
ATOM 678 C C . MET A 1 91 ? -6.796 0.891 7.697 1.00 85.19 91 MET A C 1
ATOM 680 O O . MET A 1 91 ? -6.328 0.557 6.609 1.00 85.19 91 MET A O 1
ATOM 684 N N . ARG A 1 92 ? -7.454 2.047 7.864 1.00 92.19 92 ARG A N 1
ATOM 685 C CA . ARG A 1 92 ? -7.611 3.046 6.791 1.00 92.19 92 ARG A CA 1
ATOM 686 C C . ARG A 1 92 ? -6.287 3.699 6.411 1.00 92.19 92 ARG A C 1
ATOM 688 O O . ARG A 1 92 ? -5.989 3.807 5.226 1.00 92.19 92 ARG A O 1
ATOM 695 N N . ASP A 1 93 ? -5.466 4.059 7.395 1.00 83.50 93 ASP A N 1
ATOM 696 C CA . ASP A 1 93 ? -4.122 4.586 7.135 1.00 83.50 93 ASP A CA 1
ATOM 697 C C . ASP A 1 93 ? -3.269 3.570 6.346 1.00 83.50 93 ASP A C 1
ATOM 699 O O . ASP A 1 93 ? -2.529 3.945 5.433 1.00 83.50 93 ASP A O 1
ATOM 703 N N . LEU A 1 94 ? -3.403 2.272 6.648 1.00 82.44 94 LEU A N 1
ATOM 704 C CA . LEU A 1 94 ? -2.737 1.208 5.897 1.00 82.44 94 LEU A CA 1
ATOM 705 C C . LEU A 1 94 ? -3.307 1.058 4.479 1.00 82.44 94 LEU A C 1
ATOM 707 O O . LEU A 1 94 ? -2.536 0.928 3.528 1.00 82.44 94 LEU A O 1
ATOM 711 N N . ALA A 1 95 ? -4.629 1.130 4.310 1.00 86.44 95 ALA A N 1
ATOM 712 C CA . ALA A 1 95 ? -5.262 1.143 2.992 1.00 86.44 95 ALA A CA 1
ATOM 713 C C . ALA A 1 95 ? -4.739 2.299 2.120 1.00 86.44 95 ALA A C 1
ATOM 715 O O . ALA A 1 95 ? -4.411 2.095 0.950 1.00 86.44 95 ALA A O 1
ATOM 716 N N . ASP A 1 96 ? -4.608 3.498 2.689 1.00 86.69 96 ASP A N 1
ATOM 717 C CA . ASP A 1 96 ? -4.078 4.677 1.997 1.00 86.69 96 ASP A CA 1
ATOM 718 C C . ASP A 1 96 ? -2.600 4.525 1.630 1.00 86.69 96 ASP A C 1
ATOM 720 O O . ASP A 1 96 ? -2.193 4.887 0.518 1.00 86.69 96 ASP A O 1
ATOM 724 N N . PHE A 1 97 ? -1.799 3.942 2.523 1.00 82.31 97 PHE A N 1
ATOM 725 C CA . PHE A 1 97 ? -0.407 3.610 2.234 1.00 82.31 97 PHE A CA 1
ATOM 726 C C . PHE A 1 97 ? -0.293 2.632 1.058 1.00 82.31 97 PHE A C 1
ATOM 728 O O . PHE A 1 97 ? 0.412 2.914 0.087 1.00 82.31 97 PHE A O 1
ATOM 735 N N . VAL A 1 98 ? -1.040 1.524 1.098 1.00 84.31 98 VAL A N 1
ATOM 736 C CA . VAL A 1 98 ? -1.050 0.513 0.028 1.00 84.31 98 VAL A CA 1
ATOM 737 C C . VAL A 1 98 ? -1.537 1.127 -1.290 1.00 84.31 98 VAL A C 1
ATOM 739 O O . VAL A 1 98 ? -0.953 0.879 -2.344 1.00 84.31 98 VAL A O 1
ATOM 742 N N . ARG A 1 99 ? -2.552 1.997 -1.257 1.00 88.69 99 ARG A N 1
ATOM 743 C CA . ARG A 1 99 ? -3.041 2.705 -2.450 1.00 88.69 99 ARG A CA 1
ATOM 744 C C . ARG A 1 99 ? -1.985 3.638 -3.043 1.00 88.69 99 ARG A C 1
ATOM 746 O O . ARG A 1 99 ? -1.817 3.670 -4.260 1.00 88.69 99 ARG A O 1
ATOM 753 N N . THR A 1 100 ? -1.265 4.370 -2.196 1.00 84.75 100 THR A N 1
ATOM 754 C CA . THR A 1 100 ? -0.158 5.243 -2.618 1.00 84.75 100 THR A CA 1
ATOM 755 C C . THR A 1 100 ? 0.960 4.425 -3.262 1.00 84.75 100 THR A C 1
ATOM 757 O O . THR A 1 100 ? 1.480 4.799 -4.310 1.00 84.75 100 THR A O 1
ATOM 760 N N . TYR A 1 101 ? 1.289 3.271 -2.683 1.00 82.69 101 TYR A N 1
ATOM 761 C CA . TYR A 1 101 ? 2.256 2.343 -3.260 1.00 82.69 101 TYR A CA 1
ATOM 762 C C . TYR A 1 101 ? 1.807 1.815 -4.636 1.00 82.69 101 TYR A C 1
ATOM 764 O O . TYR A 1 101 ? 2.580 1.843 -5.593 1.00 82.69 101 TYR A O 1
ATOM 772 N N . GLY A 1 102 ? 0.531 1.443 -4.788 1.00 84.00 102 GLY A N 1
ATOM 773 C CA . GLY A 1 102 ? -0.037 1.054 -6.085 1.00 84.00 102 GLY A CA 1
ATOM 774 C C . GLY A 1 102 ? 0.096 2.150 -7.148 1.00 84.00 102 GLY A C 1
ATOM 775 O O . GLY A 1 102 ? 0.469 1.870 -8.287 1.00 84.00 102 GLY A O 1
ATOM 776 N N . GLN A 1 103 ? -0.126 3.415 -6.776 1.00 86.94 103 GLN A N 1
ATOM 777 C CA . GLN A 1 103 ? 0.088 4.559 -7.674 1.00 86.94 103 GLN A CA 1
ATOM 778 C C . GLN A 1 103 ? 1.557 4.698 -8.091 1.00 86.94 103 GLN A C 1
ATOM 780 O O . GLN A 1 103 ? 1.834 4.907 -9.270 1.00 86.94 103 GLN A O 1
ATOM 785 N N . GLN A 1 104 ? 2.496 4.515 -7.161 1.00 82.44 104 GLN A N 1
ATOM 786 C CA . GLN A 1 104 ? 3.931 4.560 -7.460 1.00 82.44 104 GLN A CA 1
ATOM 787 C C . GLN A 1 104 ? 4.351 3.455 -8.438 1.00 82.44 104 GLN A C 1
ATOM 789 O O . GLN A 1 104 ? 5.146 3.721 -9.339 1.00 82.44 104 GLN A O 1
ATOM 794 N N . ILE A 1 105 ? 3.788 2.245 -8.325 1.00 82.31 105 ILE A N 1
ATOM 795 C CA . ILE A 1 105 ? 4.020 1.163 -9.297 1.00 82.31 105 ILE A CA 1
ATOM 796 C C . ILE A 1 105 ? 3.540 1.580 -10.692 1.00 82.31 105 ILE A C 1
ATOM 798 O O . ILE A 1 105 ? 4.273 1.416 -11.669 1.00 82.31 105 ILE A O 1
ATOM 802 N N . VAL A 1 106 ? 2.327 2.132 -10.798 1.00 86.00 106 VAL A N 1
ATOM 803 C CA . VAL A 1 106 ? 1.770 2.596 -12.081 1.00 86.00 106 VAL A CA 1
ATOM 804 C C . VAL A 1 106 ? 2.648 3.687 -12.689 1.00 86.00 106 VAL A C 1
ATOM 806 O O . VAL A 1 106 ? 3.021 3.600 -13.859 1.00 86.00 106 VAL A O 1
ATOM 809 N N . GLU A 1 107 ? 3.022 4.692 -11.898 1.00 83.56 107 GLU A N 1
ATOM 810 C CA . GLU A 1 107 ? 3.910 5.769 -12.337 1.00 83.56 107 GLU A CA 1
ATOM 811 C C . GLU A 1 107 ? 5.267 5.232 -12.800 1.00 83.56 107 GLU A C 1
ATOM 813 O O . GLU A 1 107 ? 5.768 5.652 -13.846 1.00 83.56 107 GLU A O 1
ATOM 818 N N . ALA A 1 108 ? 5.849 4.272 -12.076 1.00 83.38 108 ALA A N 1
ATOM 819 C CA . ALA A 1 108 ? 7.098 3.627 -12.462 1.00 83.38 108 ALA A CA 1
ATOM 820 C C . ALA A 1 108 ? 6.971 2.924 -13.821 1.00 83.38 108 ALA A C 1
ATOM 822 O O . ALA A 1 108 ? 7.779 3.183 -14.717 1.00 83.38 108 ALA A O 1
ATOM 823 N N . LYS A 1 109 ? 5.929 2.105 -14.015 1.00 83.19 109 LYS A N 1
ATOM 824 C CA . LYS A 1 109 ? 5.676 1.391 -15.281 1.00 83.19 109 LYS A CA 1
ATOM 825 C C . LYS A 1 109 ? 5.477 2.354 -16.450 1.00 83.19 109 LYS A C 1
ATOM 827 O O . LYS A 1 109 ? 6.057 2.151 -17.518 1.00 83.19 109 LYS A O 1
ATOM 832 N N . VAL A 1 110 ? 4.717 3.431 -16.244 1.00 82.94 110 VAL A N 1
ATOM 833 C CA . VAL A 1 110 ? 4.509 4.476 -17.259 1.00 82.94 110 VAL A CA 1
ATOM 834 C C . VAL A 1 110 ? 5.822 5.180 -17.598 1.00 82.94 110 VAL A C 1
ATOM 836 O O . VAL A 1 110 ? 6.147 5.316 -18.776 1.00 82.94 110 VAL A O 1
ATOM 839 N N . ASN A 1 111 ? 6.604 5.587 -16.597 1.00 79.94 111 ASN A N 1
ATOM 840 C CA . ASN A 1 111 ? 7.880 6.273 -16.809 1.00 79.94 111 ASN A CA 1
ATOM 841 C C . ASN A 1 111 ? 8.893 5.394 -17.554 1.00 79.94 111 ASN A C 1
ATOM 843 O O . ASN A 1 111 ? 9.538 5.872 -18.488 1.00 79.94 111 ASN A O 1
ATOM 847 N N . ILE A 1 112 ? 8.993 4.110 -17.192 1.00 83.00 112 ILE A N 1
ATOM 848 C CA . ILE A 1 112 ? 9.826 3.132 -17.904 1.00 83.00 112 ILE A CA 1
ATOM 849 C C . ILE A 1 112 ? 9.357 3.002 -19.358 1.00 83.00 112 ILE A C 1
ATOM 851 O O . ILE A 1 112 ? 10.167 3.119 -20.278 1.00 83.00 112 ILE A O 1
ATOM 855 N N . GLY A 1 113 ? 8.050 2.828 -19.582 1.00 77.94 113 GLY A N 1
ATOM 856 C CA . GLY A 1 113 ? 7.481 2.717 -20.926 1.00 77.94 113 GLY A CA 1
ATOM 857 C C . GLY A 1 113 ? 7.756 3.946 -21.800 1.00 77.94 113 GLY A C 1
ATOM 858 O O . GLY A 1 113 ? 8.130 3.805 -22.964 1.00 77.94 113 GLY A O 1
ATOM 859 N N . VAL A 1 114 ? 7.633 5.153 -21.238 1.00 74.69 114 VAL A N 1
ATOM 860 C CA . VAL A 1 114 ? 7.941 6.414 -21.933 1.00 74.69 114 VAL A CA 1
ATOM 861 C C . VAL A 1 114 ? 9.428 6.516 -22.270 1.00 74.69 114 VAL A C 1
ATOM 863 O O . VAL A 1 114 ? 9.772 6.858 -23.402 1.00 74.69 114 VAL A O 1
ATOM 866 N N . GLU A 1 115 ? 10.316 6.198 -21.327 1.00 78.31 115 GLU A N 1
ATOM 867 C CA . GLU A 1 115 ? 11.763 6.261 -21.550 1.00 78.31 115 GLU A CA 1
ATOM 868 C C . GLU A 1 115 ? 12.200 5.270 -22.643 1.00 78.31 115 GLU A C 1
ATOM 870 O O . GLU A 1 115 ? 12.990 5.627 -23.520 1.00 78.31 115 GLU A O 1
ATOM 875 N N . ILE A 1 116 ? 11.632 4.059 -22.664 1.00 80.19 116 ILE A N 1
ATOM 876 C CA . ILE A 1 116 ? 11.874 3.080 -23.734 1.00 80.19 116 ILE A CA 1
ATOM 877 C C . ILE A 1 116 ? 11.352 3.612 -25.069 1.00 80.19 116 ILE A C 1
ATOM 879 O O . ILE A 1 116 ? 12.086 3.588 -26.055 1.00 80.19 116 ILE A O 1
ATOM 883 N N . ALA A 1 117 ? 10.127 4.141 -25.114 1.00 74.06 117 ALA A N 1
ATOM 884 C CA . ALA A 1 117 ? 9.533 4.650 -26.350 1.00 74.06 117 ALA A CA 1
ATOM 885 C C . ALA A 1 117 ? 10.347 5.802 -26.968 1.00 74.06 117 ALA A C 1
ATOM 887 O O . ALA A 1 117 ? 10.552 5.829 -28.184 1.00 74.06 117 ALA A O 1
ATOM 888 N N . ILE A 1 118 ? 10.849 6.727 -26.143 1.00 74.94 118 ILE A N 1
ATOM 889 C CA . ILE A 1 118 ? 11.689 7.849 -26.592 1.00 74.94 118 ILE A CA 1
ATOM 890 C C . ILE A 1 118 ? 13.017 7.341 -27.166 1.00 74.94 118 ILE A C 1
ATOM 892 O O . ILE A 1 118 ? 13.470 7.818 -28.209 1.00 74.94 118 ILE A O 1
ATOM 896 N N . ASN A 1 119 ? 13.641 6.364 -26.506 1.00 79.06 119 ASN A N 1
ATOM 897 C CA . ASN A 1 119 ? 14.968 5.887 -26.884 1.00 79.06 119 ASN A CA 1
ATOM 898 C C . ASN A 1 119 ? 14.951 4.778 -27.950 1.00 79.06 119 ASN A C 1
ATOM 900 O O . ASN A 1 119 ? 15.974 4.560 -28.598 1.00 79.06 119 ASN A O 1
ATOM 904 N N . ALA A 1 120 ? 13.813 4.123 -28.198 1.00 75.81 120 ALA A N 1
ATOM 905 C CA . ALA A 1 120 ? 13.688 3.046 -29.184 1.00 75.81 120 ALA A CA 1
ATOM 906 C C . ALA A 1 120 ? 14.067 3.502 -30.602 1.00 75.81 120 ALA A C 1
ATOM 908 O O . ALA A 1 120 ? 14.796 2.805 -31.310 1.00 75.81 120 ALA A O 1
ATOM 909 N N . ALA A 1 121 ? 13.638 4.702 -31.011 1.00 71.44 121 ALA A N 1
ATOM 910 C CA . ALA A 1 121 ? 13.977 5.254 -32.324 1.00 71.44 121 ALA A CA 1
ATOM 911 C C . ALA A 1 121 ? 15.480 5.565 -32.455 1.00 71.44 121 ALA A C 1
ATOM 913 O O . ALA A 1 121 ? 16.087 5.286 -33.491 1.00 71.44 121 ALA A O 1
ATOM 914 N N . LEU A 1 122 ? 16.090 6.106 -31.395 1.00 74.88 122 LEU A N 1
ATOM 915 C CA . LEU A 1 122 ? 17.525 6.391 -31.348 1.00 74.88 122 LEU A CA 1
ATOM 916 C C . LEU A 1 122 ? 18.347 5.096 -31.381 1.00 74.88 122 LEU A C 1
ATOM 918 O O . LEU A 1 122 ? 19.318 4.997 -32.128 1.00 74.88 122 LEU A O 1
ATOM 922 N N . PHE A 1 123 ? 17.928 4.089 -30.620 1.00 78.38 123 PHE A N 1
ATOM 923 C CA . PHE A 1 123 ? 18.551 2.772 -30.599 1.00 78.38 123 PHE A CA 1
ATOM 924 C C . PHE A 1 123 ? 18.502 2.093 -31.972 1.00 78.38 123 PHE A C 1
ATOM 926 O O . PHE A 1 123 ? 19.536 1.653 -32.477 1.00 78.38 123 PHE A O 1
ATOM 933 N N . ALA A 1 124 ? 17.334 2.090 -32.621 1.00 76.00 124 ALA A N 1
ATOM 934 C CA . ALA A 1 124 ? 17.175 1.550 -33.969 1.00 76.00 124 ALA A CA 1
ATOM 935 C C . ALA A 1 124 ? 18.073 2.274 -34.990 1.00 76.00 124 ALA A C 1
ATOM 937 O O . ALA A 1 124 ? 18.714 1.628 -35.822 1.00 76.00 124 ALA A O 1
ATOM 938 N N . ALA A 1 125 ? 18.176 3.605 -34.896 1.00 75.62 125 ALA A N 1
ATOM 939 C CA . ALA A 1 125 ? 19.056 4.394 -35.755 1.00 75.62 125 ALA A CA 1
ATOM 940 C C . ALA A 1 125 ? 20.545 4.072 -35.533 1.00 75.62 125 ALA A C 1
ATOM 942 O O . ALA A 1 125 ? 21.301 3.989 -36.501 1.00 75.62 125 ALA A O 1
ATOM 943 N N . ILE A 1 126 ? 20.970 3.858 -34.283 1.00 79.75 126 ILE A N 1
ATOM 944 C CA . ILE A 1 126 ? 22.359 3.513 -33.944 1.00 79.75 126 ILE A CA 1
ATOM 945 C C . ILE A 1 126 ? 22.715 2.112 -34.445 1.00 79.75 126 ILE A C 1
ATOM 947 O O . ILE A 1 126 ? 23.779 1.938 -35.034 1.00 79.75 126 ILE A O 1
ATOM 951 N N . ILE A 1 127 ? 21.836 1.122 -34.260 1.00 83.88 127 ILE A N 1
ATOM 952 C CA . ILE A 1 127 ? 22.082 -0.258 -34.713 1.00 83.88 127 ILE A CA 1
ATOM 953 C C . ILE A 1 127 ? 22.219 -0.349 -36.235 1.00 83.88 127 ILE A C 1
ATOM 955 O O . ILE A 1 127 ? 22.991 -1.170 -36.730 1.00 83.88 127 ILE A O 1
ATOM 959 N N . ALA A 1 128 ? 21.518 0.503 -36.984 1.00 81.69 128 ALA A N 1
ATOM 960 C CA . ALA A 1 128 ? 21.602 0.529 -38.441 1.00 81.69 128 ALA A CA 1
ATOM 961 C C . ALA A 1 128 ? 22.974 0.998 -38.978 1.00 81.69 128 ALA A C 1
ATOM 963 O O . ALA A 1 128 ? 23.256 0.825 -40.166 1.00 81.69 128 ALA A O 1
ATOM 964 N N . LEU A 1 129 ? 23.836 1.583 -38.136 1.00 85.44 129 LEU A N 1
ATOM 965 C CA . LEU A 1 129 ? 25.171 2.035 -38.528 1.00 85.44 129 LEU A CA 1
ATOM 966 C C . LEU A 1 129 ? 26.210 0.897 -38.462 1.00 85.44 129 LEU A C 1
ATOM 968 O O . LEU A 1 129 ? 26.192 0.089 -37.529 1.00 85.44 129 LEU A O 1
ATOM 972 N N . PRO A 1 130 ? 27.195 0.853 -39.382 1.00 85.12 130 PRO A N 1
ATOM 973 C CA . PRO A 1 130 ? 28.304 -0.097 -39.300 1.00 85.12 130 PRO A CA 1
ATOM 974 C C . PRO A 1 130 ? 29.087 0.083 -37.989 1.00 85.12 130 PRO A C 1
ATOM 976 O O . PRO A 1 130 ? 29.621 1.157 -37.724 1.00 85.12 130 PRO A O 1
ATOM 979 N N . GLY A 1 131 ? 29.155 -0.964 -37.160 1.00 82.56 131 GLY A N 1
ATOM 980 C CA . GLY A 1 131 ? 29.799 -0.908 -35.837 1.00 82.56 131 GLY A CA 1
ATOM 981 C C . GLY A 1 131 ? 28.937 -0.302 -34.718 1.00 82.56 131 GLY A C 1
ATOM 982 O O . GLY A 1 131 ? 29.407 -0.182 -33.586 1.00 82.56 131 GLY A O 1
ATOM 983 N N . GLY A 1 132 ? 27.672 0.030 -34.993 1.00 80.00 132 GLY A N 1
ATOM 984 C CA . GLY A 1 132 ? 26.749 0.650 -34.040 1.00 80.00 132 GLY A CA 1
ATOM 985 C C . GLY A 1 132 ? 26.373 -0.211 -32.831 1.00 80.00 132 GLY A C 1
ATOM 986 O O . GLY A 1 132 ? 25.945 0.331 -31.818 1.00 80.00 132 GLY A O 1
ATOM 987 N N . GLY A 1 133 ? 26.597 -1.529 -32.876 1.00 81.56 133 GLY A N 1
ATOM 988 C CA . GLY A 1 133 ? 26.270 -2.443 -31.773 1.00 81.56 133 GLY A CA 1
ATOM 989 C C . GLY A 1 133 ? 26.946 -2.091 -30.440 1.00 81.56 133 GLY A C 1
ATOM 990 O O . GLY A 1 133 ? 26.309 -2.168 -29.393 1.00 81.56 133 GLY A O 1
ATOM 991 N N . LEU A 1 134 ? 28.201 -1.621 -30.462 1.00 83.88 134 LEU A N 1
ATOM 992 C CA . LEU A 1 134 ? 28.886 -1.173 -29.240 1.00 83.88 134 LEU A CA 1
ATOM 993 C C . LEU A 1 134 ? 28.238 0.090 -28.656 1.00 83.88 134 LEU A C 1
ATOM 995 O O . LEU A 1 134 ? 28.039 0.183 -27.448 1.00 83.88 134 LEU A O 1
ATOM 999 N N . LEU A 1 135 ? 27.871 1.047 -29.514 1.00 82.88 135 LEU A N 1
ATOM 1000 C CA . LEU A 1 135 ? 27.199 2.283 -29.102 1.00 82.88 135 LEU A CA 1
ATOM 1001 C C . LEU A 1 135 ? 25.782 2.004 -28.584 1.00 82.88 135 LEU A C 1
ATOM 1003 O O . LEU A 1 135 ? 25.361 2.604 -27.598 1.00 82.88 135 LEU A O 1
ATOM 1007 N N . ALA A 1 136 ? 25.079 1.056 -29.204 1.00 81.56 136 ALA A N 1
ATOM 1008 C CA . ALA A 1 136 ? 23.769 0.587 -28.775 1.00 81.56 136 ALA A CA 1
ATOM 1009 C C . ALA A 1 136 ? 23.826 -0.058 -27.378 1.00 81.56 136 ALA A C 1
ATOM 1011 O O . ALA A 1 136 ? 22.981 0.236 -26.535 1.00 81.56 136 ALA A O 1
ATOM 1012 N N . GLY A 1 137 ? 24.863 -0.856 -27.095 1.00 82.12 137 GLY A N 1
ATOM 1013 C CA . GLY A 1 137 ? 25.095 -1.423 -25.762 1.00 82.12 137 GLY A CA 1
ATOM 1014 C C . GLY A 1 137 ? 25.394 -0.366 -24.691 1.00 82.12 137 GLY A C 1
ATOM 1015 O O . GLY A 1 137 ? 24.868 -0.444 -23.581 1.00 82.12 137 GLY A O 1
ATOM 1016 N N . VAL A 1 138 ? 26.185 0.666 -25.015 1.00 84.44 138 VAL A N 1
ATOM 1017 C CA . VAL A 1 138 ? 26.447 1.793 -24.094 1.00 84.44 138 VAL A CA 1
ATOM 1018 C C . VAL A 1 138 ? 25.170 2.587 -23.807 1.00 84.44 138 VAL A C 1
ATOM 1020 O O . VAL A 1 138 ? 24.916 2.950 -22.654 1.00 84.44 138 VAL A O 1
ATOM 1023 N N . LEU A 1 139 ? 24.354 2.835 -24.836 1.00 81.75 139 LEU A N 1
ATOM 1024 C CA . LEU A 1 139 ? 23.062 3.502 -24.693 1.00 81.75 139 LEU A CA 1
ATOM 1025 C C . LEU A 1 139 ? 22.125 2.691 -23.786 1.00 81.75 139 LEU A C 1
ATOM 1027 O O . LEU A 1 139 ? 21.611 3.239 -22.814 1.00 81.75 139 LEU A O 1
ATOM 1031 N N . ALA A 1 140 ? 21.962 1.392 -24.052 1.00 83.25 140 ALA A N 1
ATOM 1032 C CA . ALA A 1 140 ? 21.121 0.505 -23.248 1.00 83.25 140 ALA A CA 1
ATOM 1033 C C . ALA A 1 140 ? 21.565 0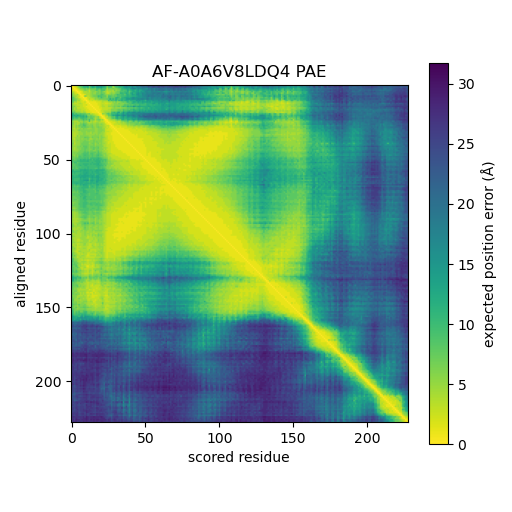.465 -21.777 1.00 83.25 140 ALA A C 1
ATOM 1035 O O . ALA A 1 140 ? 20.732 0.611 -20.886 1.00 83.25 140 ALA A O 1
ATOM 1036 N N . ARG A 1 141 ? 22.875 0.383 -21.503 1.00 83.19 141 ARG A N 1
ATOM 1037 C CA . ARG A 1 141 ? 23.397 0.433 -20.127 1.00 83.19 141 ARG A CA 1
ATOM 1038 C C . ARG A 1 141 ? 23.109 1.770 -19.441 1.00 83.19 141 ARG A C 1
ATOM 1040 O O . ARG A 1 141 ? 22.734 1.785 -18.276 1.00 83.19 141 ARG A O 1
ATOM 1047 N N . THR A 1 142 ? 23.253 2.885 -20.157 1.00 83.06 142 THR A N 1
ATOM 1048 C CA . THR A 1 142 ? 22.989 4.225 -19.606 1.00 83.06 142 THR A CA 1
ATOM 1049 C C . THR A 1 142 ? 21.508 4.403 -19.269 1.00 83.06 142 THR A C 1
ATOM 1051 O O . THR A 1 142 ? 21.181 4.933 -18.206 1.00 83.06 142 THR A O 1
ATOM 1054 N N . ILE A 1 143 ? 20.614 3.919 -20.138 1.00 83.06 143 ILE A N 1
ATOM 1055 C CA . ILE A 1 143 ? 19.171 3.887 -19.869 1.00 83.06 143 ILE A CA 1
ATOM 1056 C C . ILE A 1 143 ? 18.893 2.992 -18.658 1.00 83.06 143 ILE A C 1
ATOM 1058 O O . ILE A 1 143 ? 18.209 3.429 -17.739 1.00 83.06 143 ILE A O 1
ATOM 1062 N N . GLY A 1 144 ? 19.485 1.795 -18.604 1.00 81.44 144 GLY A N 1
ATOM 1063 C CA . GLY A 1 144 ? 19.345 0.874 -17.476 1.00 81.44 144 GLY A CA 1
ATOM 1064 C C . GLY A 1 144 ? 19.748 1.494 -16.136 1.00 81.44 144 GLY A C 1
ATOM 1065 O O . GLY A 1 144 ? 18.974 1.448 -15.186 1.00 81.44 144 GLY A O 1
ATOM 1066 N N . THR A 1 145 ? 20.905 2.162 -16.061 1.00 81.69 145 THR A N 1
ATOM 1067 C CA . THR A 1 145 ? 21.340 2.868 -14.841 1.00 81.69 145 THR A CA 1
ATOM 1068 C C . THR A 1 145 ? 20.392 4.005 -14.464 1.00 81.69 145 THR A C 1
ATOM 1070 O O . THR A 1 145 ? 20.071 4.179 -13.288 1.00 81.69 145 THR A O 1
ATOM 1073 N N . ARG A 1 146 ? 19.910 4.779 -15.446 1.00 81.62 146 ARG A N 1
ATOM 1074 C CA . ARG A 1 146 ? 18.961 5.870 -15.191 1.00 81.62 146 ARG A CA 1
ATOM 1075 C C . ARG A 1 146 ? 17.645 5.329 -14.630 1.00 81.62 146 ARG A C 1
ATOM 1077 O O . ARG A 1 146 ? 17.166 5.855 -13.627 1.00 81.62 146 ARG A O 1
ATOM 1084 N N . LEU A 1 147 ? 17.100 4.274 -15.235 1.00 81.00 147 LEU A N 1
ATOM 1085 C CA . LEU A 1 147 ? 15.885 3.614 -14.760 1.00 81.00 147 LEU A CA 1
ATOM 1086 C C . LEU A 1 147 ? 16.082 3.013 -13.360 1.00 81.00 147 LEU A C 1
ATOM 1088 O O . LEU A 1 147 ? 15.244 3.248 -12.494 1.00 81.00 147 LEU A O 1
ATOM 1092 N N . GLY A 1 148 ? 17.217 2.352 -13.105 1.00 78.75 148 GLY A N 1
ATOM 1093 C CA . GLY A 1 148 ? 17.582 1.848 -11.777 1.00 78.75 148 GLY A CA 1
ATOM 1094 C C . GLY A 1 148 ? 17.564 2.950 -10.714 1.00 78.75 148 GLY A C 1
ATOM 1095 O O . GLY A 1 148 ? 16.840 2.844 -9.730 1.00 78.75 148 GLY A O 1
ATOM 1096 N N . SER A 1 149 ? 18.234 4.080 -10.969 1.00 77.94 149 SER A N 1
ATOM 1097 C CA . SER A 1 149 ? 18.249 5.210 -10.024 1.00 77.94 149 SER A CA 1
ATOM 1098 C C . SER A 1 149 ? 16.868 5.842 -9.798 1.00 77.94 149 SER A C 1
ATOM 1100 O O . SER A 1 149 ? 16.577 6.340 -8.710 1.00 77.94 149 SER A O 1
ATOM 1102 N N . MET A 1 150 ? 15.987 5.821 -10.806 1.00 78.00 150 MET A N 1
ATOM 1103 C CA . MET A 1 150 ? 14.604 6.281 -10.650 1.00 78.00 150 MET A CA 1
ATOM 1104 C C . MET A 1 150 ? 13.811 5.359 -9.723 1.00 78.00 150 MET A C 1
ATOM 1106 O O . MET A 1 150 ? 13.036 5.857 -8.904 1.00 78.00 150 MET A O 1
ATOM 1110 N N . ILE A 1 151 ? 14.008 4.046 -9.840 1.00 74.88 151 ILE A N 1
ATOM 1111 C CA . ILE A 1 151 ? 13.344 3.037 -9.009 1.00 74.88 151 ILE A CA 1
ATOM 1112 C C . ILE A 1 151 ? 13.861 3.104 -7.578 1.00 74.88 151 ILE A C 1
ATOM 1114 O O . ILE A 1 151 ? 13.052 3.198 -6.661 1.00 74.88 151 ILE A O 1
ATOM 1118 N N . GLU A 1 152 ? 15.176 3.186 -7.381 1.00 74.56 152 GLU A N 1
ATOM 1119 C CA . GLU A 1 152 ? 15.785 3.396 -6.061 1.00 74.56 152 GLU A CA 1
ATOM 1120 C C . GLU A 1 152 ? 15.265 4.681 -5.401 1.00 74.56 152 GLU A C 1
ATOM 1122 O O . GLU A 1 152 ? 14.890 4.687 -4.230 1.00 74.56 152 GLU A O 1
ATOM 1127 N N . ALA A 1 153 ? 15.149 5.776 -6.160 1.00 71.19 153 ALA A N 1
ATOM 1128 C CA . ALA A 1 153 ? 14.582 7.023 -5.652 1.00 71.19 153 ALA A CA 1
ATOM 1129 C C . ALA A 1 153 ?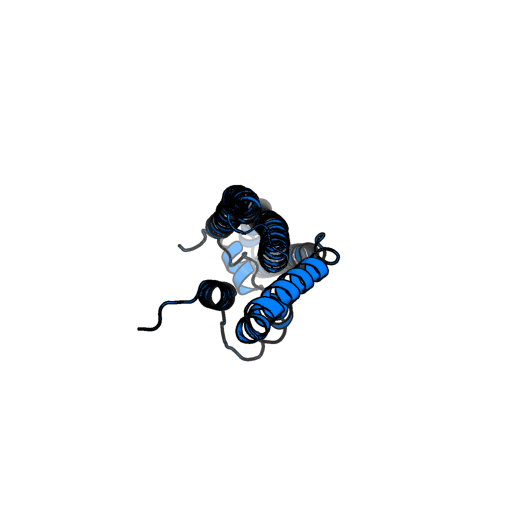 13.077 6.922 -5.342 1.00 71.19 153 ALA A C 1
ATOM 1131 O O . ALA A 1 153 ? 12.563 7.692 -4.526 1.00 71.19 153 ALA A O 1
ATOM 1132 N N . MET A 1 154 ? 12.332 6.033 -6.003 1.00 66.75 154 MET A N 1
ATOM 1133 C CA . MET A 1 154 ? 10.931 5.745 -5.668 1.00 66.75 154 MET A CA 1
ATOM 1134 C C . MET A 1 154 ? 10.835 4.876 -4.408 1.00 66.75 154 MET A C 1
ATOM 1136 O O . MET A 1 154 ? 10.111 5.258 -3.491 1.00 66.75 154 MET A O 1
ATOM 1140 N N . ALA A 1 155 ? 11.640 3.817 -4.303 1.00 65.94 155 ALA A N 1
ATOM 1141 C CA . ALA A 1 155 ? 11.732 2.960 -3.120 1.00 65.94 155 ALA A CA 1
ATOM 1142 C C . ALA A 1 155 ? 12.177 3.743 -1.867 1.00 65.94 155 ALA A C 1
ATOM 1144 O O . ALA A 1 155 ? 11.591 3.625 -0.790 1.00 65.94 155 ALA A O 1
ATOM 1145 N N . GLY A 1 156 ? 13.147 4.650 -2.007 1.00 60.31 156 GLY A N 1
ATOM 1146 C CA . GLY A 1 156 ? 13.558 5.543 -0.921 1.00 60.31 156 GLY A CA 1
ATOM 1147 C C . GLY A 1 156 ? 12.455 6.518 -0.487 1.00 60.31 156 GLY A C 1
ATOM 1148 O O . GLY A 1 156 ? 12.344 6.851 0.692 1.00 60.31 156 GLY A O 1
ATOM 1149 N N . ARG A 1 157 ? 11.589 6.954 -1.413 1.00 61.38 157 ARG A N 1
ATOM 1150 C CA . ARG A 1 157 ? 10.442 7.826 -1.101 1.00 61.38 157 ARG A CA 1
ATOM 1151 C C . ARG A 1 157 ? 9.296 7.078 -0.425 1.00 61.38 157 ARG A C 1
ATOM 1153 O O . ARG A 1 157 ? 8.650 7.673 0.436 1.00 61.38 157 ARG A O 1
ATOM 1160 N N . SER A 1 158 ? 9.058 5.807 -0.753 1.00 55.81 158 SER A N 1
ATOM 1161 C CA . SER A 1 158 ? 8.068 4.989 -0.037 1.00 55.81 158 SER A CA 1
ATOM 1162 C C . SER A 1 158 ? 8.476 4.730 1.414 1.00 55.81 158 SER A C 1
ATOM 1164 O O . SER A 1 158 ? 7.617 4.747 2.293 1.00 55.81 158 SER A O 1
ATOM 1166 N N . LEU A 1 159 ? 9.779 4.590 1.687 1.00 53.00 159 LEU A N 1
ATOM 1167 C CA . LEU A 1 159 ? 10.311 4.424 3.047 1.00 53.00 159 LEU A CA 1
ATOM 1168 C C . LEU A 1 159 ? 10.235 5.710 3.892 1.00 53.00 159 LEU A C 1
ATOM 1170 O O . LEU A 1 159 ? 10.095 5.642 5.111 1.00 53.00 159 LEU A O 1
ATOM 1174 N N . LEU A 1 160 ? 10.295 6.884 3.256 1.00 46.28 160 LEU A N 1
ATOM 1175 C CA . LEU A 1 160 ? 10.243 8.199 3.915 1.00 46.28 160 LEU A CA 1
ATOM 1176 C C . LEU A 1 160 ? 8.841 8.837 3.932 1.00 46.28 160 LEU A C 1
ATOM 1178 O O . LEU A 1 160 ? 8.699 10.000 4.321 1.00 46.28 160 LEU A O 1
ATOM 1182 N N . GLY A 1 161 ? 7.802 8.101 3.520 1.00 48.78 161 GLY A N 1
ATOM 1183 C CA . GLY A 1 161 ? 6.406 8.535 3.626 1.00 48.78 161 GLY A CA 1
ATOM 1184 C C . GLY A 1 161 ? 5.983 8.830 5.079 1.00 48.78 161 GLY A C 1
ATOM 1185 O O . GLY A 1 161 ? 6.716 8.505 6.009 1.00 48.78 161 GLY A O 1
ATOM 1186 N N . PRO A 1 162 ? 4.794 9.421 5.322 1.00 48.31 162 PRO A N 1
ATOM 1187 C CA . PRO A 1 162 ? 4.359 9.976 6.621 1.00 48.31 162 PRO A CA 1
ATOM 1188 C C . PRO A 1 162 ? 4.177 8.959 7.774 1.00 48.31 162 PRO A C 1
ATOM 1190 O O . PRO A 1 162 ? 3.627 9.285 8.828 1.00 48.31 162 PRO A O 1
ATOM 1193 N N . LEU A 1 163 ? 4.682 7.738 7.618 1.00 46.56 163 LEU A N 1
ATOM 1194 C CA . LEU A 1 163 ? 4.631 6.657 8.589 1.00 46.56 163 LEU A CA 1
ATOM 1195 C C . LEU A 1 163 ? 5.442 6.837 9.887 1.00 46.56 163 LEU A C 1
ATOM 1197 O O . LEU A 1 163 ? 4.988 6.264 10.875 1.00 46.56 163 LEU A O 1
ATOM 1201 N N . PRO A 1 164 ? 6.561 7.588 10.014 1.00 44.75 164 PRO A N 1
ATOM 1202 C CA . PRO A 1 164 ? 7.393 7.470 11.220 1.00 44.75 164 PRO A CA 1
ATOM 1203 C C . PRO A 1 164 ? 6.685 7.928 12.507 1.00 44.75 164 PRO A C 1
ATOM 1205 O O . PRO A 1 164 ? 6.984 7.428 13.589 1.00 44.75 164 PRO A O 1
ATOM 1208 N N . GLY A 1 165 ? 5.695 8.824 12.406 1.00 48.44 165 GLY A N 1
ATOM 1209 C CA . GLY A 1 165 ? 4.858 9.220 13.545 1.00 48.44 165 GLY A CA 1
ATOM 1210 C C . GLY A 1 165 ? 3.706 8.254 13.849 1.00 48.44 165 GLY A C 1
ATOM 1211 O O . GLY A 1 165 ? 3.302 8.129 15.003 1.00 48.44 165 GLY A O 1
ATOM 1212 N N . ARG A 1 166 ? 3.188 7.555 12.833 1.00 51.03 166 ARG A N 1
ATOM 1213 C CA . ARG A 1 166 ? 2.004 6.686 12.940 1.00 51.03 166 ARG A CA 1
ATOM 1214 C C . ARG A 1 166 ? 2.347 5.220 13.160 1.00 51.03 166 ARG A C 1
ATOM 1216 O O . ARG A 1 166 ? 1.591 4.550 13.844 1.00 51.03 166 ARG A O 1
ATOM 1223 N N . ALA A 1 167 ? 3.507 4.750 12.708 1.00 43.53 167 ALA A N 1
ATOM 1224 C CA . ALA A 1 167 ? 4.012 3.405 12.985 1.00 43.53 167 ALA A CA 1
ATOM 1225 C C . ALA A 1 167 ? 4.165 3.158 14.495 1.00 43.53 167 ALA A C 1
ATOM 1227 O O . ALA A 1 167 ? 3.773 2.108 14.988 1.00 43.53 167 ALA A O 1
ATOM 1228 N N . ASN A 1 168 ? 4.627 4.156 15.258 1.00 45.94 168 ASN A N 1
ATOM 1229 C CA . ASN A 1 168 ? 4.675 4.072 16.723 1.00 45.94 168 ASN A CA 1
ATOM 1230 C C . ASN A 1 168 ? 3.281 4.013 17.371 1.00 45.94 168 ASN A C 1
ATOM 1232 O O . ASN A 1 168 ? 3.124 3.357 18.397 1.00 45.94 168 ASN A O 1
ATOM 1236 N N . ALA A 1 169 ? 2.277 4.675 16.788 1.00 49.72 169 ALA A N 1
ATOM 1237 C CA . ALA A 1 169 ? 0.889 4.580 17.244 1.00 49.72 169 ALA A CA 1
ATOM 1238 C C . ALA A 1 169 ? 0.269 3.219 16.881 1.00 49.72 169 ALA A C 1
ATOM 1240 O O . ALA A 1 169 ? -0.436 2.636 17.692 1.00 49.72 169 ALA A O 1
ATOM 1241 N N . LEU A 1 170 ? 0.615 2.678 15.712 1.00 47.88 170 LEU A N 1
ATOM 1242 C CA . LEU A 1 170 ? 0.238 1.349 15.226 1.00 47.88 170 LEU A CA 1
ATOM 1243 C C . LEU A 1 170 ? 0.807 0.237 16.113 1.00 47.88 170 LEU A C 1
ATOM 1245 O O . LEU A 1 170 ? 0.078 -0.648 16.547 1.00 47.88 170 LEU A O 1
ATOM 1249 N N . ILE A 1 171 ? 2.101 0.323 16.431 1.00 46.50 171 ILE A N 1
ATOM 1250 C CA . ILE A 1 171 ? 2.797 -0.617 17.314 1.00 46.50 171 ILE A CA 1
ATOM 1251 C C . ILE A 1 171 ? 2.248 -0.518 18.740 1.00 46.50 171 ILE A C 1
ATOM 1253 O O . ILE A 1 171 ? 2.059 -1.550 19.376 1.00 46.50 171 ILE A O 1
ATOM 1257 N N . ARG A 1 172 ? 1.950 0.690 19.242 1.00 52.97 172 ARG A N 1
ATOM 1258 C CA . ARG A 1 172 ? 1.326 0.853 20.565 1.00 52.97 172 ARG A CA 1
ATOM 1259 C C . ARG A 1 172 ? -0.104 0.335 20.612 1.00 52.97 172 ARG A C 1
ATOM 1261 O O . ARG A 1 172 ? -0.392 -0.442 21.505 1.00 52.97 172 ARG A O 1
ATOM 1268 N N . GLY A 1 173 ? -0.954 0.680 19.647 1.00 46.88 173 GLY A N 1
ATOM 1269 C CA . GLY A 1 173 ? -2.334 0.189 19.599 1.00 46.88 173 GLY A CA 1
ATOM 1270 C C . GLY A 1 173 ? -2.395 -1.334 19.454 1.00 46.88 173 GLY A C 1
ATOM 1271 O O . GLY A 1 173 ? -3.163 -1.996 20.144 1.00 46.88 173 GLY A O 1
ATOM 1272 N N . ALA A 1 174 ? -1.516 -1.917 18.630 1.00 41.72 174 ALA A N 1
ATOM 1273 C CA . ALA A 1 174 ? -1.375 -3.367 18.529 1.00 41.72 174 ALA A CA 1
ATOM 1274 C C . ALA A 1 174 ? -0.849 -3.998 19.830 1.00 41.72 174 ALA A C 1
ATOM 1276 O O . ALA A 1 174 ? -1.345 -5.047 20.230 1.00 41.72 174 ALA A O 1
ATOM 1277 N N . ALA A 1 175 ? 0.119 -3.371 20.505 1.00 43.19 175 ALA A N 1
ATOM 1278 C CA . ALA A 1 175 ? 0.644 -3.855 21.782 1.00 43.19 175 ALA A CA 1
ATOM 1279 C C . ALA A 1 175 ? -0.393 -3.762 22.914 1.00 43.19 175 ALA A C 1
ATOM 1281 O O . ALA A 1 175 ? -0.503 -4.702 23.691 1.00 43.19 175 ALA A O 1
ATOM 1282 N N . GLU A 1 176 ? -1.172 -2.681 22.979 1.00 47.66 176 GLU A N 1
ATOM 1283 C CA . GLU A 1 176 ? -2.210 -2.452 23.993 1.00 47.66 176 GLU A CA 1
ATOM 1284 C C . GLU A 1 176 ? -3.395 -3.420 23.815 1.00 47.66 176 GLU A C 1
ATOM 1286 O O . GLU A 1 176 ? -3.805 -4.072 24.777 1.00 47.66 176 GLU A O 1
ATOM 1291 N N . MET A 1 177 ? -3.861 -3.642 22.580 1.00 40.59 177 MET A N 1
ATOM 1292 C CA . MET A 1 177 ? -4.858 -4.686 22.291 1.00 40.59 177 MET A CA 1
ATOM 1293 C C . MET A 1 177 ? -4.324 -6.101 22.566 1.00 40.59 177 MET A C 1
ATOM 1295 O O . MET A 1 177 ? -5.053 -6.965 23.052 1.00 40.59 177 MET A O 1
ATOM 1299 N N . ALA A 1 178 ? -3.050 -6.365 22.267 1.00 38.03 178 ALA A N 1
ATOM 1300 C CA . ALA A 1 178 ? -2.456 -7.680 22.482 1.00 38.03 178 ALA A CA 1
ATOM 1301 C C . ALA A 1 178 ? -2.170 -7.974 23.964 1.00 38.03 178 ALA A C 1
ATOM 1303 O O . ALA A 1 178 ? -2.260 -9.131 24.375 1.00 38.03 178 ALA A O 1
ATOM 1304 N N . THR A 1 179 ? -1.919 -6.953 24.791 1.00 48.94 179 THR A N 1
ATOM 1305 C CA . THR A 1 179 ? -1.877 -7.128 26.252 1.00 48.94 179 THR A CA 1
ATOM 1306 C C . THR A 1 179 ? -3.225 -7.548 26.844 1.00 48.94 179 THR A C 1
ATOM 1308 O O . THR A 1 179 ? -3.234 -8.212 27.878 1.00 48.94 179 THR A O 1
ATOM 1311 N N . GLU A 1 180 ? -4.350 -7.243 26.188 1.00 43.59 180 GLU A N 1
ATOM 1312 C CA . GLU A 1 180 ? -5.679 -7.729 26.597 1.00 43.59 180 GLU A CA 1
ATOM 1313 C C . GLU A 1 180 ? -6.065 -9.085 25.974 1.00 43.59 180 GLU A C 1
ATOM 1315 O O . GLU A 1 180 ? -6.864 -9.813 26.565 1.00 43.59 180 GLU A O 1
ATOM 1320 N N . ALA A 1 181 ? -5.489 -9.464 24.824 1.00 35.72 181 ALA A N 1
ATOM 1321 C CA . ALA A 1 181 ? -5.840 -10.690 24.090 1.00 35.72 181 ALA A CA 1
ATOM 1322 C C . ALA A 1 181 ? -4.868 -11.884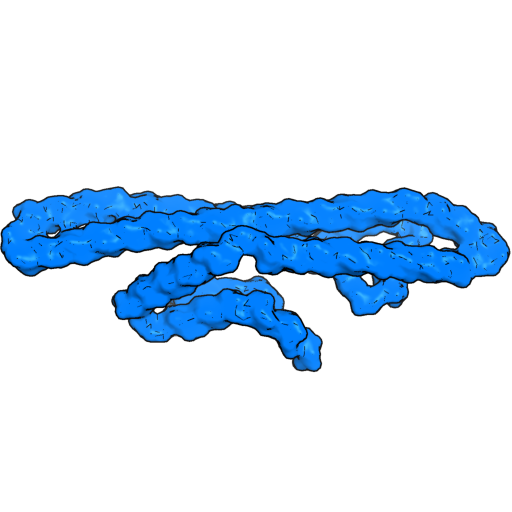 24.275 1.00 35.72 181 ALA A C 1
ATOM 1324 O O . ALA A 1 181 ? -5.245 -13.016 23.972 1.00 35.72 181 ALA A O 1
ATOM 1325 N N . GLY A 1 182 ? -3.658 -11.677 24.810 1.00 34.56 182 GLY A N 1
ATOM 1326 C CA . GLY A 1 182 ? -2.668 -12.730 25.093 1.00 34.56 182 GLY A CA 1
ATOM 1327 C C . GLY A 1 182 ? -1.416 -12.691 24.197 1.00 34.56 182 GLY A C 1
ATOM 1328 O O . GLY A 1 182 ? -1.477 -12.343 23.019 1.00 34.56 182 GLY A O 1
ATOM 1329 N N . ASP A 1 183 ? -0.275 -13.095 24.777 1.00 33.19 183 ASP A N 1
ATOM 1330 C CA . ASP A 1 183 ? 1.120 -12.935 24.301 1.00 33.19 183 ASP A CA 1
ATOM 1331 C C . ASP A 1 183 ? 1.451 -13.430 22.872 1.00 33.19 183 ASP A C 1
ATOM 1333 O O . ASP A 1 183 ? 2.501 -13.093 22.319 1.00 33.19 183 ASP A O 1
ATOM 1337 N N . GLU A 1 184 ? 0.595 -14.225 22.234 1.00 40.56 184 GLU A N 1
ATOM 1338 C CA . GLU A 1 184 ? 0.930 -14.909 20.977 1.00 40.56 184 GLU A CA 1
ATOM 1339 C C . GLU A 1 184 ? 0.848 -13.994 19.734 1.00 40.56 184 GLU A C 1
ATOM 1341 O O . GLU A 1 184 ? 1.557 -14.201 18.745 1.00 40.56 184 GLU A O 1
ATOM 1346 N N . VAL A 1 185 ? 0.049 -12.922 19.795 1.00 37.97 185 VAL A N 1
ATOM 1347 C CA . VAL A 1 185 ? -0.180 -11.988 18.669 1.00 37.97 185 VAL A CA 1
ATOM 1348 C C . VAL A 1 185 ? 0.961 -10.968 18.513 1.00 37.97 185 VAL A C 1
ATOM 1350 O O . VAL A 1 185 ? 1.252 -10.513 17.399 1.00 37.97 185 VAL A O 1
ATOM 1353 N N . ILE A 1 186 ? 1.657 -10.653 19.612 1.00 37.19 186 ILE A N 1
ATOM 1354 C CA . ILE A 1 186 ? 2.727 -9.642 19.678 1.00 37.19 186 ILE A CA 1
ATOM 1355 C C . ILE A 1 186 ? 3.929 -10.058 18.832 1.00 37.19 186 ILE A C 1
ATOM 1357 O O . ILE A 1 186 ? 4.405 -9.278 18.005 1.00 37.19 186 ILE A O 1
ATOM 1361 N N . ASN A 1 187 ? 4.391 -11.301 18.993 1.00 38.59 187 ASN A N 1
ATOM 1362 C CA . ASN A 1 187 ? 5.587 -11.764 18.294 1.00 38.59 187 ASN A CA 1
ATOM 1363 C C . ASN A 1 187 ? 5.378 -11.826 16.777 1.00 38.59 187 ASN A C 1
ATOM 1365 O O . ASN A 1 187 ? 6.284 -11.453 16.045 1.00 38.59 187 ASN A O 1
ATOM 1369 N N . ARG A 1 188 ? 4.190 -12.214 16.290 1.00 40.75 188 ARG A N 1
ATOM 1370 C CA . ARG A 1 188 ? 3.927 -12.304 14.841 1.00 40.75 188 ARG A CA 1
ATOM 1371 C C . ARG A 1 188 ? 3.658 -10.956 14.182 1.00 40.75 188 ARG A C 1
ATOM 1373 O O . ARG A 1 188 ? 4.130 -10.732 13.072 1.00 40.75 188 ARG A O 1
ATOM 1380 N N . THR A 1 189 ? 2.961 -10.042 14.854 1.00 35.91 189 THR A N 1
ATOM 1381 C CA . THR A 1 189 ? 2.639 -8.728 14.272 1.00 35.91 189 THR A CA 1
ATOM 1382 C C . THR A 1 189 ? 3.886 -7.848 14.150 1.00 35.91 189 THR A C 1
ATOM 1384 O O . THR A 1 189 ? 4.087 -7.199 13.124 1.00 35.91 189 THR A O 1
ATOM 1387 N N . LEU A 1 190 ? 4.787 -7.896 15.140 1.00 36.66 190 LEU A N 1
ATOM 1388 C CA . LEU A 1 190 ? 6.084 -7.212 15.074 1.00 36.66 190 LEU A CA 1
ATOM 1389 C C . LEU A 1 190 ? 6.999 -7.781 13.980 1.00 36.66 190 LEU A C 1
ATOM 1391 O O . LEU A 1 190 ? 7.739 -7.016 13.366 1.00 36.66 190 LEU A O 1
ATOM 1395 N N . THR A 1 191 ? 6.922 -9.082 13.670 1.00 43.38 191 THR A N 1
ATOM 1396 C CA . THR A 1 191 ? 7.677 -9.660 12.547 1.00 43.38 191 THR A CA 1
ATOM 1397 C C . THR A 1 191 ? 7.203 -9.129 11.196 1.00 43.38 191 THR A C 1
ATOM 1399 O O . THR A 1 191 ? 8.048 -8.917 10.340 1.00 43.38 191 THR A O 1
ATOM 1402 N N . ILE A 1 192 ? 5.908 -8.847 10.996 1.00 43.72 192 ILE A N 1
ATOM 1403 C CA . ILE A 1 192 ? 5.367 -8.316 9.722 1.00 43.72 192 ILE A CA 1
ATOM 1404 C C . ILE A 1 192 ? 5.853 -6.882 9.463 1.00 43.72 192 ILE A C 1
ATOM 1406 O O . ILE A 1 192 ? 6.200 -6.527 8.341 1.00 43.72 192 ILE A O 1
ATOM 1410 N N . PHE A 1 193 ? 5.918 -6.052 10.507 1.00 38.41 193 PHE A N 1
ATOM 1411 C CA . PHE A 1 193 ? 6.451 -4.691 10.382 1.00 38.41 193 PHE A CA 1
ATOM 1412 C C . PHE A 1 193 ? 7.987 -4.666 10.337 1.00 38.41 193 PHE A C 1
ATOM 1414 O O . PHE A 1 193 ? 8.561 -3.825 9.649 1.00 38.41 193 PHE A O 1
ATOM 1421 N N . GLY A 1 194 ? 8.653 -5.609 11.013 1.00 34.59 194 GLY A N 1
ATOM 1422 C CA . GLY A 1 194 ? 10.106 -5.794 10.955 1.00 34.59 194 GLY A CA 1
ATOM 1423 C C . GLY A 1 194 ? 10.605 -6.436 9.655 1.00 34.59 194 GLY A C 1
ATOM 1424 O O . GLY A 1 194 ? 11.722 -6.162 9.235 1.00 34.59 194 GLY A O 1
ATOM 1425 N N . THR A 1 195 ? 9.790 -7.229 8.955 1.00 40.12 195 THR A N 1
ATOM 1426 C CA . THR A 1 195 ? 10.187 -7.843 7.670 1.00 40.12 195 THR A CA 1
ATOM 1427 C C . THR A 1 195 ? 10.321 -6.823 6.550 1.00 40.12 195 THR A C 1
ATOM 1429 O O . THR A 1 195 ? 1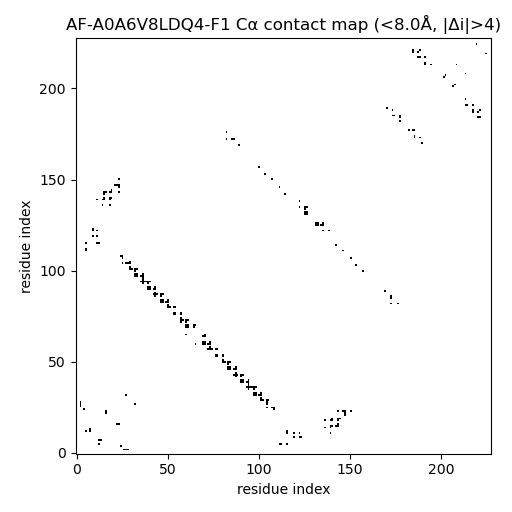1.147 -7.021 5.671 1.00 40.12 195 THR A O 1
ATOM 1432 N N . VAL A 1 196 ? 9.637 -5.678 6.626 1.00 37.12 196 VAL A N 1
ATOM 1433 C CA . VAL A 1 196 ? 9.895 -4.552 5.710 1.00 37.12 196 VAL A CA 1
ATOM 1434 C C . VAL A 1 196 ? 11.313 -3.976 5.897 1.00 37.12 196 VAL A C 1
ATOM 1436 O O . VAL A 1 196 ? 11.871 -3.442 4.947 1.00 37.12 196 VAL A O 1
ATOM 1439 N N . GLN A 1 197 ? 11.928 -4.119 7.082 1.00 34.19 197 GLN A N 1
ATOM 1440 C CA . GLN A 1 197 ? 13.335 -3.757 7.328 1.00 34.19 197 GLN A CA 1
ATOM 1441 C C . GLN A 1 197 ? 14.333 -4.884 7.015 1.00 34.19 197 GLN A C 1
ATOM 1443 O O . GLN A 1 197 ? 15.483 -4.589 6.720 1.00 34.19 197 GLN A O 1
ATOM 1448 N N . ILE A 1 198 ? 13.919 -6.153 7.084 1.00 35.09 198 ILE A N 1
ATOM 1449 C CA . ILE A 1 198 ? 14.814 -7.320 6.953 1.00 35.09 198 ILE A CA 1
ATOM 1450 C C . ILE A 1 198 ? 14.949 -7.801 5.493 1.00 35.09 198 ILE A C 1
ATOM 1452 O O . ILE A 1 198 ? 15.861 -8.559 5.173 1.00 35.09 198 ILE A O 1
ATOM 1456 N N . LEU A 1 199 ? 14.099 -7.337 4.571 1.00 36.25 199 LEU A N 1
ATOM 1457 C CA . LEU A 1 199 ? 14.194 -7.722 3.154 1.00 36.25 199 LEU A CA 1
ATOM 1458 C C . LEU A 1 199 ? 15.459 -7.205 2.443 1.00 36.25 199 LEU A C 1
ATOM 1460 O O . LEU A 1 199 ? 15.796 -7.745 1.400 1.00 36.25 199 LEU A O 1
ATOM 1464 N N . ASP A 1 200 ? 16.188 -6.251 3.031 1.00 35.06 200 ASP A N 1
ATOM 1465 C CA . ASP A 1 200 ? 17.511 -5.819 2.543 1.00 35.06 200 ASP A CA 1
ATOM 1466 C C . ASP A 1 200 ? 18.646 -6.770 3.001 1.00 35.06 200 ASP A C 1
ATOM 1468 O O . ASP A 1 200 ? 19.748 -6.731 2.466 1.00 35.06 200 ASP A O 1
ATOM 1472 N N . GLU A 1 201 ? 18.389 -7.651 3.981 1.00 33.62 201 GLU A N 1
ATOM 1473 C CA . GLU A 1 201 ? 19.397 -8.545 4.587 1.00 33.62 201 GLU A CA 1
ATOM 1474 C C . GLU A 1 201 ? 19.152 -10.038 4.266 1.00 33.62 201 GLU A C 1
ATOM 1476 O O . GLU A 1 201 ? 20.054 -10.858 4.408 1.00 33.62 201 GLU A O 1
ATOM 1481 N N . VAL A 1 202 ? 17.959 -10.416 3.780 1.00 35.78 202 VAL A N 1
ATOM 1482 C CA . VAL A 1 202 ? 17.605 -11.821 3.452 1.00 35.78 202 VAL A CA 1
ATOM 1483 C C . VAL A 1 202 ? 17.792 -12.169 1.968 1.00 35.78 202 VAL A C 1
ATOM 1485 O O . VAL A 1 202 ? 17.889 -13.348 1.621 1.00 35.78 202 VAL A O 1
ATOM 1488 N N . GLU A 1 203 ? 17.943 -11.176 1.086 1.00 36.44 203 GLU A N 1
ATOM 1489 C CA . GLU A 1 203 ? 18.255 -11.425 -0.333 1.00 36.44 203 GLU A CA 1
ATOM 1490 C C . GLU A 1 203 ? 19.664 -12.039 -0.525 1.00 36.44 203 GLU A C 1
ATOM 1492 O O . GLU A 1 203 ? 19.937 -12.661 -1.551 1.00 36.44 203 GLU A O 1
ATOM 1497 N N . GLU A 1 204 ? 20.535 -11.983 0.496 1.00 38.47 204 GLU A N 1
ATOM 1498 C CA . GLU A 1 204 ? 21.862 -12.619 0.481 1.00 38.47 204 GLU A CA 1
ATOM 1499 C C . GLU A 1 204 ? 21.833 -14.147 0.749 1.00 38.47 204 GLU A C 1
ATOM 1501 O O . GLU A 1 204 ? 22.803 -14.837 0.427 1.00 38.47 204 GLU A O 1
ATOM 1506 N N . GLU A 1 205 ? 20.728 -14.722 1.259 1.00 34.53 205 GLU A N 1
ATOM 1507 C CA . GLU A 1 205 ? 20.633 -16.158 1.620 1.00 34.53 205 GLU A CA 1
ATOM 1508 C C . GLU A 1 205 ? 19.692 -17.014 0.741 1.00 34.53 205 GLU A C 1
ATOM 1510 O O . GLU A 1 205 ? 19.500 -18.205 1.000 1.00 34.53 205 GLU A O 1
ATOM 1515 N N . GLY A 1 206 ? 19.161 -16.479 -0.362 1.00 31.70 206 GLY A N 1
ATOM 1516 C CA . GLY A 1 206 ? 18.518 -17.301 -1.402 1.00 31.70 206 GLY A CA 1
ATOM 1517 C C . GLY A 1 206 ? 17.182 -17.952 -1.011 1.00 31.70 206 GLY A C 1
ATOM 1518 O O . GLY A 1 206 ? 16.774 -18.935 -1.633 1.00 31.70 206 GLY A O 1
ATOM 1519 N N . TYR A 1 207 ? 16.488 -17.409 -0.010 1.00 36.19 207 TYR A N 1
ATOM 1520 C CA . TYR A 1 207 ? 15.095 -17.746 0.283 1.00 36.19 207 TYR A CA 1
ATOM 1521 C C . TYR A 1 207 ? 14.177 -16.639 -0.254 1.00 36.19 207 TYR A C 1
ATOM 1523 O O . TYR A 1 207 ? 14.072 -15.569 0.341 1.00 36.19 207 TYR A O 1
ATOM 1531 N N . GLU A 1 208 ? 13.478 -16.901 -1.364 1.00 36.38 208 GLU A N 1
ATOM 1532 C CA . GLU A 1 208 ? 12.330 -16.092 -1.798 1.00 36.38 208 GLU A CA 1
ATOM 1533 C C . GLU A 1 208 ? 11.189 -16.293 -0.794 1.00 36.38 208 GLU A C 1
ATOM 1535 O O . GLU A 1 208 ? 10.327 -17.157 -0.957 1.00 36.38 208 GLU A O 1
ATOM 1540 N N . VAL A 1 209 ? 11.188 -15.515 0.285 1.00 40.81 209 VAL A N 1
ATOM 1541 C CA . VAL A 1 209 ? 9.982 -15.325 1.089 1.00 40.81 209 VAL A CA 1
ATOM 1542 C C . VAL A 1 209 ? 9.318 -14.062 0.567 1.00 40.81 209 VAL A C 1
ATOM 1544 O O . VAL A 1 209 ? 9.716 -12.947 0.902 1.00 40.81 209 VAL A O 1
ATOM 1547 N N . GLY A 1 210 ? 8.326 -14.232 -0.305 1.00 38.28 210 GLY A N 1
ATOM 1548 C CA . GLY A 1 210 ? 7.593 -13.106 -0.867 1.00 38.28 210 GLY A CA 1
ATOM 1549 C C . GLY A 1 210 ? 6.881 -12.312 0.229 1.00 38.28 210 GLY A C 1
ATOM 1550 O O . GLY A 1 210 ? 6.354 -12.883 1.186 1.00 38.28 210 GLY A O 1
ATOM 1551 N N . VAL A 1 211 ? 6.789 -10.990 0.060 1.00 40.66 211 VAL A N 1
ATOM 1552 C CA . VAL A 1 211 ? 5.999 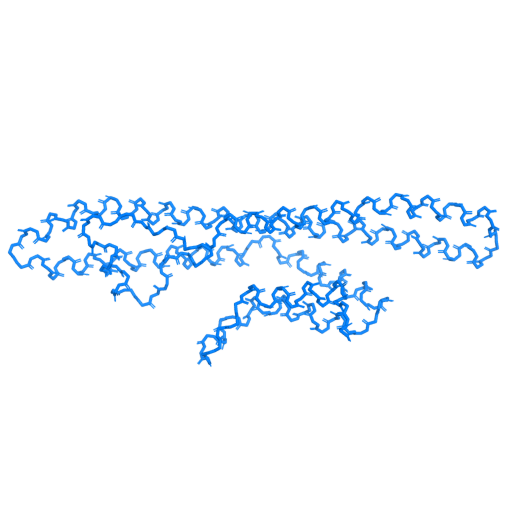-10.095 0.934 1.00 40.66 211 VAL A CA 1
ATOM 1553 C C . VAL A 1 211 ? 4.568 -10.623 1.106 1.00 40.66 211 VAL A C 1
ATOM 1555 O O . VAL A 1 211 ? 3.987 -10.511 2.183 1.00 40.66 211 VAL A O 1
ATOM 1558 N N . GLN A 1 212 ? 4.028 -11.281 0.073 1.00 37.38 212 GLN A N 1
ATOM 1559 C CA . GLN A 1 212 ? 2.753 -11.995 0.122 1.00 37.38 212 GLN A CA 1
ATOM 1560 C C . GLN A 1 212 ? 2.710 -13.119 1.165 1.00 37.38 212 GLN A C 1
ATOM 1562 O O . GLN A 1 212 ? 1.719 -13.198 1.883 1.00 37.38 212 GLN A O 1
ATOM 1567 N N . ASP A 1 213 ? 3.740 -13.955 1.296 1.00 36.22 213 ASP A N 1
ATOM 1568 C CA . ASP A 1 213 ? 3.725 -15.103 2.215 1.00 36.22 213 ASP A CA 1
ATOM 1569 C C . ASP A 1 213 ? 3.836 -14.660 3.675 1.00 36.22 213 ASP A C 1
ATOM 1571 O O . ASP A 1 213 ? 3.115 -15.165 4.540 1.00 36.22 213 ASP A O 1
ATOM 1575 N N . VAL A 1 214 ? 4.666 -13.648 3.949 1.00 46.12 214 VAL A N 1
ATOM 1576 C CA . VAL A 1 214 ? 4.777 -13.044 5.287 1.00 46.12 214 VAL A CA 1
ATOM 1577 C C . VAL A 1 214 ? 3.483 -12.334 5.676 1.00 46.12 214 VAL A C 1
ATOM 1579 O O . VAL A 1 214 ? 2.997 -12.471 6.801 1.00 46.12 214 VAL A O 1
ATOM 1582 N N . PHE A 1 215 ? 2.890 -11.602 4.734 1.00 39.91 215 PHE A N 1
ATOM 1583 C CA . PHE A 1 215 ? 1.661 -10.857 4.962 1.00 39.91 215 PHE A CA 1
ATOM 1584 C C . PHE A 1 215 ? 0.445 -11.784 5.126 1.00 39.91 215 PHE A C 1
ATOM 1586 O O . PHE A 1 215 ? -0.349 -11.598 6.049 1.00 39.91 215 PHE A O 1
ATOM 1593 N N . VAL A 1 216 ? 0.319 -12.829 4.301 1.00 39.94 216 VAL A N 1
ATOM 1594 C CA . VAL A 1 216 ? -0.745 -13.843 4.414 1.00 39.94 216 VAL A CA 1
ATOM 1595 C C . VAL A 1 216 ? -0.603 -14.642 5.709 1.00 39.94 216 VAL A C 1
ATOM 1597 O O . VAL A 1 216 ? -1.602 -14.832 6.402 1.00 39.94 216 VAL A O 1
ATOM 1600 N N . ALA A 1 217 ? 0.610 -15.054 6.093 1.00 41.22 217 ALA A N 1
ATOM 1601 C CA . ALA A 1 217 ? 0.848 -15.719 7.377 1.00 41.22 217 ALA A CA 1
ATOM 1602 C C . ALA A 1 217 ? 0.525 -14.803 8.571 1.00 41.22 217 ALA A C 1
ATOM 1604 O O . ALA A 1 217 ? 0.003 -15.259 9.592 1.00 41.22 217 ALA A O 1
ATOM 1605 N N . GLY A 1 218 ? 0.780 -13.505 8.422 1.00 41.47 218 GLY A N 1
ATOM 1606 C CA . GLY A 1 218 ? 0.448 -12.482 9.401 1.00 41.47 218 GLY A CA 1
ATOM 1607 C C . GLY A 1 218 ? -1.052 -12.274 9.600 1.00 41.47 218 GLY A C 1
ATOM 1608 O O . GLY A 1 218 ? -1.548 -12.329 10.726 1.00 41.47 218 GLY A O 1
ATOM 1609 N N . VAL A 1 219 ? -1.790 -12.104 8.503 1.00 35.38 219 VAL A N 1
ATOM 1610 C CA . VAL A 1 219 ? -3.250 -11.926 8.515 1.00 35.38 219 VAL A CA 1
ATOM 1611 C C . VAL A 1 219 ? -3.967 -13.213 8.943 1.00 35.38 219 VAL A C 1
ATOM 1613 O O . VAL A 1 219 ? -4.896 -13.154 9.746 1.00 35.38 219 VAL A O 1
ATOM 1616 N N . ALA A 1 220 ? -3.514 -14.388 8.492 1.00 36.31 220 ALA A N 1
ATOM 1617 C CA . ALA A 1 220 ? -4.068 -15.680 8.915 1.00 36.31 220 ALA A CA 1
ATOM 1618 C C . ALA A 1 220 ? -3.786 -15.991 10.397 1.00 36.31 220 ALA A C 1
ATOM 1620 O O . ALA A 1 220 ? -4.601 -16.631 11.064 1.00 36.31 220 ALA A O 1
ATOM 1621 N N . GLY A 1 221 ? -2.655 -15.515 10.927 1.00 34.59 221 GLY A N 1
ATOM 1622 C CA . GLY A 1 221 ? -2.337 -15.577 12.352 1.00 34.59 221 GLY A CA 1
ATOM 1623 C C . GLY A 1 221 ? -3.202 -14.640 13.200 1.00 34.59 221 GLY A C 1
ATOM 1624 O O . GLY A 1 221 ? -3.649 -15.044 14.269 1.00 34.59 221 GLY A O 1
ATOM 1625 N N . ALA A 1 222 ? -3.484 -13.426 12.714 1.00 33.88 222 ALA A N 1
ATOM 1626 C CA . ALA A 1 222 ? -4.317 -12.442 13.411 1.00 33.88 222 ALA A CA 1
ATOM 1627 C C . ALA A 1 222 ? -5.821 -12.776 13.379 1.00 33.88 222 ALA A C 1
ATOM 1629 O O . ALA A 1 222 ? -6.551 -12.422 14.300 1.00 33.88 222 ALA A O 1
ATOM 1630 N N . LEU A 1 223 ? -6.286 -13.479 12.341 1.00 32.75 223 LEU A N 1
ATOM 1631 C CA . LEU A 1 223 ? -7.687 -13.891 12.191 1.00 32.75 223 LEU A CA 1
ATOM 1632 C C . LEU A 1 223 ? -8.001 -15.271 12.790 1.00 32.75 223 LEU A C 1
ATOM 1634 O O . LEU A 1 223 ? -9.144 -15.711 12.698 1.00 32.75 223 LEU A O 1
ATOM 1638 N N . GLY A 1 224 ? -7.024 -15.946 13.405 1.00 31.00 224 GLY A N 1
ATOM 1639 C CA . GLY A 1 224 ? -7.212 -17.273 13.990 1.00 31.00 224 GLY A CA 1
ATOM 1640 C C . GLY A 1 224 ? -7.619 -18.301 12.936 1.00 31.00 224 GLY A C 1
ATOM 1641 O O . GLY A 1 224 ? -8.786 -18.675 12.834 1.00 31.00 224 GLY A O 1
ATOM 1642 N N . ALA A 1 225 ? -6.659 -18.767 12.133 1.00 30.09 225 ALA A N 1
ATOM 1643 C CA . ALA A 1 225 ? -6.903 -19.877 11.218 1.00 30.09 225 ALA A CA 1
ATOM 1644 C C . ALA A 1 225 ? -7.522 -21.077 11.976 1.00 30.09 225 ALA A C 1
ATOM 1646 O O . ALA A 1 225 ? -6.974 -21.488 13.005 1.00 30.09 225 ALA A O 1
ATOM 1647 N N . PRO A 1 226 ? -8.641 -21.655 11.498 1.00 31.09 226 PRO A N 1
ATOM 1648 C CA . PRO A 1 226 ? -9.202 -22.854 12.101 1.00 31.09 226 PRO A CA 1
ATOM 1649 C C . PRO A 1 226 ? -8.187 -23.989 11.947 1.00 31.09 226 PRO A C 1
ATOM 1651 O O . PRO A 1 226 ? -7.785 -24.332 10.834 1.00 31.09 226 PRO A O 1
ATOM 1654 N N . SER A 1 227 ? -7.743 -24.547 13.071 1.00 29.94 227 SER A N 1
ATOM 1655 C CA . SER A 1 227 ? -6.919 -25.754 13.081 1.00 29.94 227 SER A CA 1
ATOM 1656 C C . SER A 1 227 ? -7.681 -26.904 12.403 1.00 29.94 227 SER A C 1
ATOM 1658 O O . SER A 1 227 ? -8.870 -27.058 12.704 1.00 29.94 227 SER A O 1
ATOM 1660 N N . PRO A 1 228 ? -7.044 -27.694 11.519 1.00 38.41 228 PRO A N 1
ATOM 1661 C CA . PRO A 1 228 ? -7.639 -28.919 10.986 1.00 38.41 228 PRO A CA 1
ATOM 1662 C C . PRO A 1 228 ? -7.941 -29.952 12.080 1.00 38.41 228 PRO A C 1
ATOM 1664 O O . PRO A 1 228 ? -7.229 -29.961 13.112 1.00 38.41 228 PRO A O 1
#

Foldseek 3Di:
DDDDAADAPQCLVVLLVVLAPDDLADPDDLVVLLVQLVVLLVVLVVLLVVLVVLLVVLVVLCVVPVDPVSVVVSVVSNVVSVLSNLSSVLSNVVSVLSNVVSVLNVVLRVVLNVLCVVCSVVLNVQVPDDVSPVVSSVVSNVSSVVSVVVVVVSVVVSVVPPCPVCVVVVLVSQVVVCVVVDDPLNVLLVVLVCVVVCVVPCVVPPDPPDNVNSVVVNVCSVVPPDDD

Radius of gyration: 25.04 Å; Cα contacts (8 Å, |Δi|>4): 160; chains: 1; bounding box: 60×39×80 Å

Nearest PDB structures (foldseek):
  6vj5-assembly1_B  TM=3.906E-01  e=5.707E-01  Mycobacterium tuberculosis H37Rv

Sequence (228 aa):
MAIPEPVDPSGLWALIVDLSAHTIWPPDNEDRVFELANAWDAAATMVEDARAPLLAAQVRVLTAWPDTAGAQFASNGIQLAESYGELAAVMRDLADFVRTYGQQIVEAKVNIGVEIAINAALFAAIIALPGGGLLAGVLARTIGTRLGSMIEAMAGRSLLGPLPGRANALIRGAAEMATEAGDEVINRTLTIFGTVQILDEVEEEGYEVGVQDVFVAGVAGALGAPSP

Mean predicted aligned error: 13.74 Å

pLDDT: mean 70.09, std 21.75, range [29.94, 97.81]

Organism: NCBI:txid1076125